Protein AF-A0A354HGD3-F1 (afdb_monomer_lite)

Structure (mmCIF, N/CA/C/O backbone):
data_AF-A0A354HGD3-F1
#
_entry.id   AF-A0A354HGD3-F1
#
loop_
_atom_site.group_PDB
_atom_site.id
_atom_site.type_symbol
_atom_site.label_atom_id
_atom_site.label_alt_id
_atom_site.label_comp_id
_atom_site.label_asym_id
_atom_site.label_entity_id
_atom_site.label_seq_id
_atom_site.pdbx_PDB_ins_code
_atom_site.Cartn_x
_atom_site.Cartn_y
_atom_site.Cartn_z
_atom_site.occupancy
_atom_site.B_iso_or_equiv
_atom_site.auth_seq_id
_atom_site.auth_comp_id
_atom_site.auth_asym_id
_atom_site.auth_atom_id
_atom_site.pdbx_PDB_model_num
ATOM 1 N N . MET A 1 1 ? 3.607 -21.512 17.133 1.00 23.73 1 MET A N 1
ATOM 2 C CA . MET A 1 1 ? 2.375 -21.348 17.934 1.00 23.73 1 MET A CA 1
ATOM 3 C C . MET A 1 1 ? 2.563 -20.101 18.782 1.00 23.73 1 MET A C 1
ATOM 5 O O . MET A 1 1 ? 3.246 -20.171 19.792 1.00 23.73 1 MET A O 1
ATOM 9 N N . ILE A 1 2 ? 2.084 -18.944 18.325 1.00 20.34 2 ILE A N 1
ATOM 10 C CA . ILE A 1 2 ? 2.066 -17.739 19.162 1.00 20.34 2 ILE A CA 1
ATOM 11 C C . ILE A 1 2 ? 0.677 -17.703 19.788 1.00 20.34 2 ILE A C 1
ATOM 13 O O . ILE A 1 2 ? -0.316 -17.485 19.099 1.00 20.34 2 ILE A O 1
ATOM 17 N N . ASN A 1 3 ? 0.616 -18.034 21.075 1.00 19.41 3 ASN A N 1
ATOM 18 C CA . ASN A 1 3 ? -0.597 -17.953 21.875 1.00 19.41 3 ASN A CA 1
ATOM 19 C C . ASN A 1 3 ? -0.843 -16.478 22.193 1.00 19.41 3 ASN A C 1
ATOM 21 O O . ASN A 1 3 ? -0.174 -15.912 23.054 1.00 19.41 3 ASN A O 1
ATOM 25 N N . ILE A 1 4 ? -1.780 -15.850 21.487 1.00 27.59 4 ILE A N 1
ATOM 26 C CA . ILE A 1 4 ? -2.274 -14.527 21.865 1.00 27.59 4 ILE A CA 1
ATOM 27 C C . ILE A 1 4 ? -3.377 -14.764 22.898 1.00 27.59 4 ILE A C 1
ATOM 29 O O . ILE A 1 4 ? -4.501 -15.140 22.565 1.00 27.59 4 ILE A O 1
ATOM 33 N N . THR A 1 5 ? -3.024 -14.635 24.176 1.00 25.67 5 THR A N 1
ATOM 34 C CA . THR A 1 5 ? -3.974 -14.686 25.290 1.00 25.67 5 THR A CA 1
ATOM 35 C C . THR A 1 5 ? -4.990 -13.550 25.171 1.00 25.67 5 THR A C 1
ATOM 37 O O . THR A 1 5 ? -4.645 -12.442 24.762 1.00 25.67 5 THR A O 1
ATOM 40 N N . LYS A 1 6 ? -6.254 -13.836 25.525 1.00 27.72 6 LYS A N 1
ATOM 41 C CA . LYS A 1 6 ? -7.375 -12.878 25.508 1.00 27.72 6 LYS A CA 1
ATOM 42 C C . LYS A 1 6 ? -6.968 -11.533 26.134 1.00 27.72 6 LYS A C 1
ATOM 44 O O . LYS A 1 6 ? -6.395 -11.553 27.225 1.00 27.72 6 LYS A O 1
ATOM 49 N N . PRO A 1 7 ? -7.311 -10.385 25.521 1.00 29.61 7 PRO A N 1
ATOM 50 C CA . PRO A 1 7 ? -7.116 -9.102 26.177 1.00 29.61 7 PRO A CA 1
ATOM 51 C C . PRO A 1 7 ? -8.026 -9.006 27.416 1.00 29.61 7 PRO A C 1
ATOM 53 O O . PRO A 1 7 ? -9.155 -9.516 27.392 1.00 29.61 7 PRO A O 1
ATOM 56 N N . PRO A 1 8 ? -7.559 -8.383 28.513 1.00 27.44 8 PRO A N 1
ATOM 57 C CA . PRO A 1 8 ? -8.399 -8.122 29.671 1.00 27.44 8 PRO A CA 1
ATOM 58 C C . PRO A 1 8 ? -9.497 -7.119 29.296 1.00 27.44 8 PRO A C 1
ATOM 60 O O . PRO A 1 8 ? -9.273 -6.200 28.510 1.00 27.44 8 PRO A O 1
ATOM 63 N N . LYS A 1 9 ? -10.693 -7.289 29.873 1.00 37.81 9 LYS A N 1
ATOM 64 C CA . LYS A 1 9 ? -11.757 -6.279 29.796 1.00 37.81 9 LYS A CA 1
ATOM 65 C C . LYS A 1 9 ? -11.240 -4.989 30.442 1.00 37.81 9 LYS A C 1
ATOM 67 O O . LYS A 1 9 ? -10.814 -5.041 31.594 1.00 37.81 9 LYS A O 1
ATOM 72 N N . ARG A 1 10 ? -11.288 -3.858 29.732 1.00 35.50 10 ARG A N 1
ATOM 73 C CA . ARG A 1 10 ? -11.030 -2.538 30.319 1.00 35.50 10 ARG A CA 1
ATOM 74 C C . ARG A 1 10 ? -12.030 -1.488 29.859 1.00 35.50 10 ARG A C 1
ATOM 76 O O . ARG A 1 10 ? -12.549 -1.551 28.749 1.00 35.50 10 ARG A O 1
ATOM 83 N N . GLU A 1 11 ? -12.283 -0.616 30.823 1.00 32.88 11 GLU A N 1
ATOM 84 C CA . GLU A 1 11 ? -13.272 0.448 30.930 1.00 32.88 11 GLU A CA 1
ATOM 85 C C . GLU A 1 11 ? -13.231 1.456 29.778 1.00 32.88 11 GLU A C 1
ATOM 87 O O . GLU A 1 11 ? -12.209 1.659 29.124 1.00 32.88 11 GLU A O 1
ATOM 92 N N . GLU A 1 12 ? -14.387 2.078 29.556 1.00 33.81 12 GLU A N 1
ATOM 93 C CA . GLU A 1 12 ? -14.641 3.103 28.550 1.00 33.81 12 GLU A CA 1
ATOM 94 C C . GLU A 1 12 ? -13.714 4.314 28.754 1.00 33.81 12 GLU A C 1
ATOM 96 O O . GLU A 1 12 ? -13.871 5.081 29.702 1.00 33.81 12 GLU A O 1
ATOM 101 N N . ASN A 1 13 ? -12.751 4.500 27.847 1.00 31.86 13 ASN A N 1
ATOM 102 C CA . ASN A 1 13 ? -11.974 5.732 27.726 1.00 31.86 13 ASN A CA 1
ATOM 103 C C . ASN A 1 13 ? -12.368 6.432 26.408 1.00 31.86 13 ASN A C 1
ATOM 105 O O . ASN A 1 13 ? -12.054 5.911 25.334 1.00 31.86 13 ASN A O 1
ATOM 109 N N . PRO A 1 14 ? -13.061 7.586 26.446 1.00 28.14 14 PRO A N 1
ATOM 110 C CA . PRO A 1 14 ? -13.624 8.218 25.253 1.00 28.14 14 PRO A CA 1
ATOM 111 C C . PRO A 1 14 ? -12.605 8.957 24.361 1.00 28.14 14 PRO A C 1
ATOM 113 O O . PRO A 1 14 ? -13.017 9.561 23.375 1.00 28.14 14 PRO A O 1
ATOM 116 N N . PHE A 1 15 ? -11.294 8.906 24.649 1.00 30.75 15 PHE A N 1
ATOM 117 C CA . PHE A 1 15 ? -10.279 9.663 23.888 1.00 30.75 15 PHE A CA 1
ATOM 118 C C . PHE A 1 15 ? -8.994 8.894 23.506 1.00 30.75 15 PHE A C 1
ATOM 120 O O . PHE A 1 15 ? -7.989 9.513 23.166 1.00 30.75 15 PHE A O 1
ATOM 127 N N . GLY A 1 16 ? -9.001 7.557 23.500 1.00 26.25 16 GLY A N 1
ATOM 128 C CA . GLY A 1 16 ? -7.837 6.745 23.103 1.00 26.25 16 GLY A CA 1
ATOM 129 C C . GLY A 1 16 ? -7.945 6.173 21.686 1.00 26.25 16 GLY A C 1
ATOM 130 O O . GLY A 1 16 ? -8.477 5.080 21.507 1.00 26.25 16 GLY A O 1
ATOM 131 N N . GLY A 1 17 ? -7.436 6.874 20.669 1.00 28.23 17 GLY A N 1
ATOM 132 C CA . GLY A 1 17 ? -7.307 6.312 19.318 1.00 28.23 17 GLY A CA 1
ATOM 133 C C . GLY A 1 17 ? -6.223 5.227 19.268 1.00 28.23 17 GLY A C 1
ATOM 134 O O . GLY A 1 17 ? -5.061 5.498 19.565 1.00 28.23 17 GLY A O 1
ATOM 135 N N . CYS A 1 18 ? -6.574 3.990 18.898 1.00 28.44 18 CYS A N 1
ATOM 136 C CA . CYS A 1 18 ? -5.582 3.009 18.429 1.00 28.44 18 CYS A CA 1
ATOM 137 C C . CYS A 1 18 ? -5.037 3.461 17.069 1.00 28.44 18 CYS A C 1
ATOM 139 O O . CYS A 1 18 ? -5.785 4.069 16.327 1.00 28.44 18 CYS A O 1
ATOM 141 N N . TYR A 1 19 ? -3.793 3.154 16.701 1.00 28.16 19 TYR A N 1
ATOM 142 C CA . TYR A 1 19 ? -3.306 3.345 15.328 1.00 28.16 19 TYR A CA 1
ATOM 143 C C . TYR A 1 19 ? -2.924 1.983 14.733 1.00 28.16 19 TYR A C 1
ATOM 145 O O . TYR A 1 19 ? -2.268 1.184 15.397 1.00 28.16 19 TYR A O 1
ATOM 153 N N . TYR A 1 20 ? -3.318 1.694 13.492 1.00 34.94 20 TYR A N 1
ATOM 154 C CA . TYR A 1 20 ? -2.920 0.478 12.774 1.00 34.94 20 TYR A CA 1
ATOM 155 C C . TYR A 1 20 ? -1.949 0.832 11.647 1.00 34.94 20 TYR A C 1
ATOM 157 O O . TYR A 1 20 ? -2.306 1.524 10.692 1.00 34.94 20 TYR A O 1
ATOM 165 N N . LEU A 1 21 ? -0.715 0.323 11.745 1.00 32.50 21 LEU A N 1
ATOM 166 C CA . LEU A 1 21 ? 0.242 0.351 10.642 1.00 32.50 21 LEU A CA 1
ATOM 167 C C . LEU A 1 21 ? -0.063 -0.829 9.714 1.00 32.50 21 LEU A C 1
ATOM 169 O O . LEU A 1 21 ? 0.396 -1.952 9.936 1.00 32.50 21 LEU A O 1
ATOM 173 N N . ILE A 1 22 ? -0.878 -0.595 8.689 1.00 45.78 22 ILE A N 1
ATOM 174 C CA . ILE A 1 22 ? -1.176 -1.627 7.698 1.00 45.78 22 ILE A CA 1
ATOM 175 C C . ILE A 1 22 ? -0.070 -1.587 6.650 1.00 45.78 22 ILE A C 1
ATOM 177 O O . ILE A 1 22 ? -0.112 -0.812 5.694 1.00 45.78 22 ILE A O 1
ATOM 181 N N . GLY A 1 23 ? 0.930 -2.453 6.822 1.00 38.84 23 GLY A N 1
ATOM 182 C CA . GLY A 1 23 ? 1.783 -2.827 5.703 1.00 38.84 23 GLY A CA 1
ATOM 183 C C . GLY A 1 23 ? 0.892 -3.407 4.604 1.00 38.84 23 GLY A C 1
ATOM 184 O O . GLY A 1 23 ? 0.206 -4.404 4.830 1.00 38.84 23 GLY A O 1
ATOM 185 N N 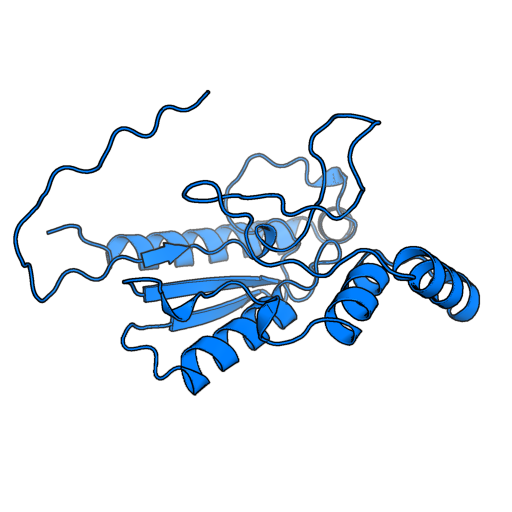. CYS A 1 24 ? 0.897 -2.803 3.413 1.00 39.72 24 CYS A N 1
ATOM 186 C CA . CYS A 1 24 ? 0.109 -3.285 2.268 1.00 39.72 24 CYS A CA 1
ATOM 187 C C . CYS A 1 24 ? 0.486 -4.722 1.840 1.00 39.72 24 CYS A C 1
ATOM 189 O O . CYS A 1 24 ? -0.223 -5.330 1.044 1.00 39.72 24 CYS A O 1
ATOM 191 N N . ASN A 1 25 ? 1.539 -5.291 2.437 1.00 36.31 25 ASN A N 1
ATOM 192 C CA . ASN A 1 25 ? 1.966 -6.686 2.324 1.00 36.31 25 ASN A CA 1
ATOM 193 C C . ASN A 1 25 ? 0.976 -7.701 2.923 1.00 36.31 25 ASN A C 1
ATOM 195 O O . ASN A 1 25 ? 1.095 -8.890 2.641 1.00 36.31 25 ASN A O 1
ATOM 199 N N . PHE A 1 26 ? -0.003 -7.276 3.734 1.00 31.28 26 PHE A N 1
ATOM 200 C CA . PHE A 1 26 ? -1.059 -8.177 4.227 1.00 31.28 26 PHE A CA 1
ATOM 201 C C . PHE A 1 26 ? -2.062 -8.588 3.146 1.00 31.28 26 PHE A C 1
ATOM 203 O O . PHE A 1 26 ? -2.811 -9.550 3.327 1.00 31.28 26 PHE A O 1
ATOM 210 N N . PHE A 1 27 ? -2.053 -7.898 2.008 1.00 39.50 27 PHE A N 1
ATOM 211 C CA . PHE A 1 27 ? -2.851 -8.270 0.860 1.00 39.50 27 PHE A CA 1
ATOM 212 C C . PHE A 1 27 ? -2.017 -9.155 -0.061 1.00 39.50 27 PHE A C 1
ATOM 214 O O . PHE A 1 27 ? -1.253 -8.666 -0.886 1.00 39.50 27 PHE A O 1
ATOM 221 N N . ILE A 1 28 ? -2.287 -10.461 0.031 1.00 41.56 28 ILE A N 1
ATOM 222 C CA . ILE A 1 28 ? -2.150 -11.410 -1.083 1.00 41.56 28 ILE A CA 1
ATOM 223 C C . ILE A 1 28 ? -0.739 -12.021 -1.229 1.00 41.56 28 ILE A C 1
ATOM 225 O O . ILE A 1 28 ? 0.044 -11.646 -2.098 1.00 41.56 28 ILE A O 1
ATOM 229 N N . GLN A 1 29 ? -0.439 -13.064 -0.445 1.00 33.94 29 GLN A N 1
ATOM 230 C CA . GLN A 1 29 ? 0.542 -14.086 -0.843 1.00 33.94 29 GLN A CA 1
ATOM 231 C C . GLN A 1 29 ? 0.243 -15.476 -0.251 1.00 33.94 29 GLN A C 1
ATOM 233 O O . GLN A 1 29 ? 0.661 -15.839 0.841 1.00 33.94 29 GLN A O 1
ATOM 238 N N . ALA A 1 30 ? -0.460 -16.316 -1.008 1.00 36.44 30 ALA A N 1
ATOM 239 C CA . ALA A 1 30 ? -0.655 -17.713 -0.637 1.00 36.44 30 ALA A CA 1
ATOM 240 C C . ALA A 1 30 ? 0.693 -18.445 -0.494 1.00 36.44 30 ALA A C 1
ATOM 242 O O . ALA A 1 30 ? 1.368 -18.696 -1.490 1.00 36.44 30 ALA A O 1
ATOM 243 N N . ASN A 1 31 ? 1.054 -18.844 0.728 1.00 34.12 31 ASN A N 1
ATOM 244 C CA . ASN A 1 31 ? 1.885 -20.025 0.931 1.00 34.12 31 ASN A CA 1
ATOM 245 C C . ASN A 1 31 ? 1.639 -20.629 2.323 1.00 34.12 31 ASN A C 1
ATOM 247 O O . ASN A 1 31 ? 2.172 -20.153 3.321 1.00 34.12 31 ASN A O 1
ATOM 251 N N . THR A 1 32 ? 0.848 -21.703 2.404 1.00 34.94 32 THR A N 1
ATOM 252 C CA . THR A 1 32 ? 0.747 -22.523 3.628 1.00 34.94 32 THR A CA 1
ATOM 253 C C . THR A 1 32 ? 1.946 -23.466 3.790 1.00 34.94 32 THR A C 1
ATOM 255 O O . THR A 1 32 ? 2.029 -24.197 4.777 1.00 34.94 32 THR A O 1
ATOM 258 N N . GLY A 1 33 ? 2.896 -23.469 2.843 1.00 35.41 33 GLY A N 1
ATOM 259 C CA . GLY A 1 33 ? 4.099 -24.298 2.901 1.00 35.41 33 GLY A CA 1
ATOM 260 C C . GLY A 1 33 ? 3.844 -25.795 2.692 1.00 35.41 33 GLY A C 1
ATOM 261 O O . GLY A 1 33 ? 4.756 -26.593 2.902 1.00 35.41 33 GLY A O 1
ATOM 262 N N . LYS A 1 34 ? 2.634 -26.197 2.273 1.00 34.16 34 LYS A N 1
ATOM 263 C CA . LYS A 1 34 ? 2.300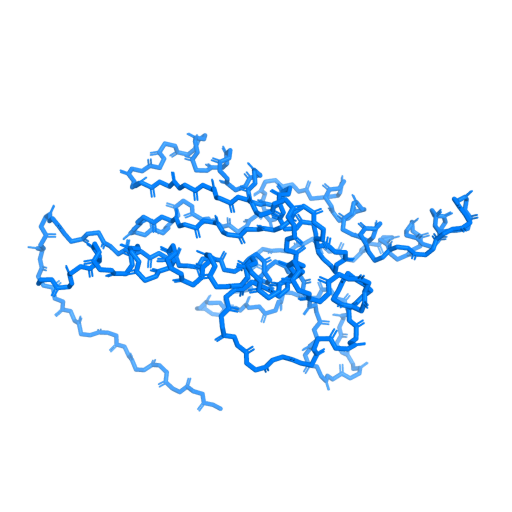 -27.586 1.936 1.00 34.16 34 LYS A CA 1
ATOM 264 C C . LYS A 1 34 ? 1.979 -27.714 0.442 1.00 34.16 34 LYS A C 1
ATOM 266 O O . LYS A 1 34 ? 1.117 -26.993 -0.048 1.00 34.16 34 LYS A O 1
ATOM 271 N N . PRO A 1 35 ? 2.612 -28.653 -0.283 1.00 41.50 35 PRO A N 1
ATOM 272 C CA . PRO A 1 35 ? 2.413 -28.831 -1.726 1.00 41.50 35 PRO A CA 1
ATOM 273 C C . PRO A 1 35 ? 1.005 -29.318 -2.120 1.00 41.50 35 PRO A C 1
ATOM 275 O O . PRO A 1 35 ? 0.695 -29.360 -3.306 1.00 41.50 35 PRO A O 1
ATOM 278 N N . SER A 1 36 ? 0.163 -29.696 -1.150 1.00 45.59 36 SER A N 1
ATOM 279 C CA . SER A 1 36 ? -1.205 -30.189 -1.354 1.00 45.59 36 SER A CA 1
ATOM 280 C C . SER A 1 36 ? -2.293 -29.117 -1.272 1.00 45.59 36 SER A C 1
ATOM 282 O O . SER A 1 36 ? -3.441 -29.422 -1.584 1.00 45.59 36 SER A O 1
ATOM 284 N N . ASP A 1 37 ? -1.974 -27.906 -0.814 1.00 47.84 37 ASP A N 1
ATOM 285 C CA . ASP A 1 37 ? -2.988 -26.879 -0.575 1.00 47.84 37 ASP A CA 1
ATOM 286 C C . ASP A 1 37 ? -3.195 -26.016 -1.822 1.00 47.84 37 ASP A C 1
ATOM 288 O O . ASP A 1 37 ? -2.254 -25.698 -2.554 1.00 47.84 37 ASP A O 1
ATOM 292 N N . GLU A 1 38 ? -4.451 -25.642 -2.068 1.00 48.81 38 GLU A N 1
ATOM 293 C CA . GLU A 1 38 ? -4.835 -24.826 -3.213 1.00 48.81 38 GLU A CA 1
ATOM 294 C C . GLU A 1 38 ? -4.046 -23.506 -3.225 1.00 48.81 38 GLU A C 1
ATOM 296 O O . GLU A 1 38 ? -4.160 -22.698 -2.294 1.00 48.81 38 GLU A O 1
ATOM 301 N N . PRO A 1 39 ? -3.242 -23.241 -4.273 1.00 47.84 39 PRO A N 1
ATOM 302 C CA . PRO A 1 39 ? -2.622 -21.938 -4.419 1.00 47.84 39 PRO A CA 1
ATOM 303 C C . PRO A 1 39 ? -3.764 -20.934 -4.592 1.00 47.84 39 PRO A C 1
ATOM 305 O O . PRO A 1 39 ? -4.586 -21.118 -5.489 1.00 47.84 39 PRO A O 1
ATOM 308 N N . CYS A 1 40 ? -3.796 -19.911 -3.730 1.00 53.81 40 CYS A N 1
ATOM 309 C CA . CYS A 1 40 ? -4.851 -18.891 -3.591 1.00 53.81 40 CYS A CA 1
ATOM 310 C C . CYS A 1 40 ? -5.933 -19.134 -2.515 1.00 53.81 40 CYS A C 1
ATOM 312 O O . CYS A 1 40 ? -7.004 -18.552 -2.629 1.00 53.81 40 CYS A O 1
ATOM 314 N N . LYS A 1 41 ? -5.668 -19.894 -1.440 1.00 63.06 41 LYS A N 1
ATOM 315 C CA . LYS A 1 41 ? -6.463 -19.797 -0.194 1.00 63.06 41 LYS A CA 1
ATOM 316 C C . LYS A 1 41 ? -6.114 -18.526 0.605 1.00 63.06 41 LYS A C 1
ATOM 318 O O . LYS A 1 41 ? -5.002 -18.005 0.486 1.00 63.06 41 LYS A O 1
ATOM 323 N N . ALA A 1 42 ? -7.035 -18.049 1.448 1.00 62.53 42 ALA A N 1
ATOM 324 C CA . ALA A 1 42 ? -6.762 -17.006 2.438 1.00 62.53 42 ALA A CA 1
ATOM 325 C C . ALA A 1 42 ? -5.519 -17.323 3.293 1.00 62.53 42 ALA A C 1
ATOM 327 O O . ALA A 1 42 ? -5.366 -18.429 3.811 1.00 62.53 42 ALA A O 1
ATOM 328 N N . MET A 1 43 ? -4.646 -16.327 3.474 1.00 62.09 43 MET A N 1
ATOM 329 C CA . MET A 1 43 ? -3.455 -16.445 4.331 1.00 62.09 43 MET A CA 1
ATOM 330 C C . MET A 1 43 ? -3.774 -16.350 5.823 1.00 62.09 43 MET A C 1
ATOM 332 O O . MET A 1 43 ? -3.009 -16.821 6.662 1.00 62.09 43 MET A O 1
ATOM 336 N N . VAL A 1 44 ? -4.857 -15.646 6.149 1.00 64.62 44 VAL A N 1
ATOM 337 C CA . VAL A 1 44 ? -5.219 -15.270 7.512 1.00 64.62 44 VAL A CA 1
ATOM 338 C C . VAL A 1 44 ? -6.638 -15.741 7.766 1.00 64.62 44 VAL A C 1
ATOM 340 O O . VAL A 1 44 ? -7.527 -15.512 6.949 1.00 64.62 44 VAL A O 1
ATOM 343 N N . SER A 1 45 ? -6.848 -16.354 8.924 1.00 73.69 45 SER A N 1
ATOM 344 C CA . SER A 1 45 ? -8.170 -16.696 9.439 1.00 73.69 45 SER A CA 1
ATOM 345 C C . SER A 1 45 ? -8.323 -16.080 10.827 1.00 73.69 45 SER A C 1
ATOM 347 O O . SER A 1 45 ? -7.382 -16.076 11.622 1.00 73.69 45 SER A O 1
ATOM 349 N N . PHE A 1 46 ? -9.511 -15.582 11.147 1.00 72.50 46 PHE A N 1
ATOM 350 C CA . PHE A 1 46 ? -9.847 -15.041 12.459 1.00 72.50 46 PHE A CA 1
ATOM 351 C C . PHE A 1 46 ? -11.158 -15.647 12.951 1.00 72.50 46 PHE A C 1
ATOM 353 O O . PHE A 1 46 ? -12.137 -15.731 12.213 1.00 72.50 46 PHE A O 1
ATOM 360 N N . ASN A 1 47 ? -11.168 -16.123 14.200 1.00 79.00 47 ASN A N 1
ATOM 361 C CA . ASN A 1 47 ? -12.299 -16.849 14.797 1.00 79.00 47 ASN A CA 1
ATOM 362 C C . ASN A 1 47 ? -12.819 -18.012 13.928 1.00 79.00 47 ASN A C 1
ATOM 364 O O . ASN A 1 47 ? -14.024 -18.224 13.806 1.00 79.00 47 ASN A O 1
ATOM 368 N N . GLY A 1 48 ? -11.900 -18.755 13.304 1.00 78.81 48 GLY A N 1
ATOM 369 C CA . GLY A 1 48 ? -12.233 -19.899 12.451 1.00 78.81 48 GLY A CA 1
ATOM 370 C C . GLY A 1 48 ? -12.825 -19.534 11.088 1.00 78.81 48 GLY A C 1
ATOM 371 O O . GLY A 1 48 ? -13.280 -20.428 10.382 1.00 78.81 48 GLY A O 1
ATOM 372 N N . ARG A 1 49 ? -12.823 -18.249 10.709 1.00 77.06 49 ARG A N 1
ATOM 373 C CA . ARG A 1 49 ? -13.240 -17.779 9.384 1.00 77.06 49 ARG A CA 1
ATOM 374 C C . ARG A 1 49 ? -12.046 -17.225 8.633 1.00 77.06 49 ARG A C 1
ATOM 376 O O . ARG A 1 49 ? -11.308 -16.401 9.169 1.00 77.06 49 ARG A O 1
ATOM 383 N N . ASP A 1 50 ? -11.870 -17.686 7.408 1.00 80.88 50 ASP A N 1
ATOM 384 C CA . ASP A 1 50 ? -10.869 -17.153 6.494 1.00 80.88 50 ASP A CA 1
ATOM 385 C C . ASP A 1 50 ? -11.179 -15.686 6.181 1.00 80.88 50 ASP A C 1
ATOM 387 O O . ASP A 1 50 ? -12.343 -15.287 6.081 1.00 80.88 50 ASP A O 1
ATOM 391 N N . PHE A 1 51 ? -10.135 -14.869 6.062 1.00 74.75 51 PHE A N 1
ATOM 392 C CA . PHE A 1 51 ? -10.285 -13.525 5.520 1.00 74.75 51 PHE A CA 1
ATOM 393 C C . PHE A 1 51 ? -10.800 -13.614 4.084 1.00 74.75 51 PHE A C 1
ATOM 395 O O . PHE A 1 51 ? -10.455 -14.571 3.386 1.00 74.75 51 PHE A O 1
ATOM 402 N N . PRO A 1 52 ? -11.576 -12.623 3.620 1.00 73.44 52 PRO A N 1
ATOM 403 C CA . PRO A 1 52 ? -12.014 -12.597 2.237 1.00 73.44 52 PRO A CA 1
ATOM 404 C C . PRO A 1 52 ? -10.837 -12.651 1.256 1.00 73.44 52 PRO A C 1
ATOM 406 O O . PRO A 1 52 ? -9.786 -12.049 1.482 1.00 73.44 52 PRO A O 1
ATOM 409 N N . TYR A 1 53 ? -11.008 -13.406 0.173 1.00 73.69 53 TYR A N 1
ATOM 410 C CA . TYR A 1 53 ? -10.015 -13.578 -0.885 1.00 73.69 53 TYR A CA 1
ATOM 411 C C . TYR A 1 53 ? -10.718 -13.836 -2.218 1.00 73.69 53 TYR A C 1
ATOM 413 O O . TYR A 1 53 ? -11.884 -14.228 -2.231 1.00 73.69 53 TYR A O 1
ATOM 421 N N . VAL A 1 54 ? -10.030 -13.603 -3.337 1.00 74.44 54 VAL A N 1
ATOM 422 C CA . VAL A 1 54 ? -10.546 -13.954 -4.668 1.00 74.44 54 VAL A CA 1
ATOM 423 C C . VAL A 1 54 ? -10.104 -15.370 -5.002 1.00 74.44 54 VAL A C 1
ATOM 425 O O . VAL A 1 54 ? -8.923 -15.708 -4.900 1.00 74.44 54 VAL A O 1
ATOM 428 N N . GLU A 1 55 ? -11.056 -16.200 -5.409 1.00 69.62 55 GLU A N 1
ATOM 429 C CA . GLU A 1 55 ? -10.779 -17.576 -5.797 1.00 69.62 55 GLU A CA 1
ATOM 430 C C . GLU A 1 55 ? -9.980 -17.660 -7.107 1.00 69.62 55 GLU A C 1
ATOM 432 O O . GLU A 1 55 ? -10.101 -16.842 -8.024 1.00 69.62 55 GLU A O 1
ATOM 437 N N . LYS A 1 56 ? -9.167 -18.716 -7.210 1.00 63.81 56 LYS A N 1
ATOM 438 C CA . LYS A 1 56 ? -8.150 -18.917 -8.251 1.00 63.81 56 LYS A CA 1
ATOM 439 C C . LYS A 1 56 ? -8.677 -18.792 -9.687 1.00 63.81 56 LYS A C 1
ATOM 441 O O . LYS A 1 56 ? -7.983 -18.238 -10.543 1.00 63.81 56 LYS A O 1
ATOM 446 N N . GLY A 1 57 ? -9.865 -19.335 -9.975 1.00 66.81 57 GLY A N 1
ATOM 447 C CA . GLY A 1 57 ? -10.452 -19.410 -11.321 1.00 66.81 57 GLY A CA 1
ATOM 448 C C . GLY A 1 57 ? -9.411 -19.620 -12.441 1.00 66.81 57 GLY A C 1
ATOM 449 O O . GLY A 1 57 ? -8.499 -20.438 -12.331 1.00 66.81 57 GLY A O 1
ATOM 450 N N . SER A 1 58 ? -9.500 -18.825 -13.512 1.00 68.00 58 SER A N 1
ATOM 451 C CA . SER A 1 58 ? -8.515 -18.782 -14.610 1.00 68.00 58 SER A CA 1
ATOM 452 C C . SER A 1 58 ? -7.328 -17.814 -14.407 1.00 68.00 58 SER A C 1
ATOM 454 O O . SER A 1 58 ? -6.613 -17.557 -15.378 1.00 68.00 58 SER A O 1
ATOM 456 N N . LEU A 1 59 ? -7.095 -17.269 -13.197 1.00 72.44 59 LEU A N 1
ATOM 457 C CA . LEU A 1 59 ? -6.149 -16.155 -12.943 1.00 72.44 59 LEU A CA 1
ATOM 458 C C . LEU A 1 59 ? -4.750 -16.400 -13.522 1.00 72.44 59 LEU A C 1
ATOM 460 O O . LEU A 1 59 ? -4.198 -15.555 -14.221 1.00 72.44 59 LEU A O 1
ATOM 464 N N . PHE A 1 60 ? -4.199 -17.591 -13.292 1.00 75.31 60 PHE A N 1
ATOM 465 C CA . PHE A 1 60 ? -2.861 -17.933 -13.772 1.00 75.31 60 PHE A CA 1
ATOM 466 C C . PHE A 1 60 ? -2.780 -18.002 -15.305 1.00 75.31 60 PHE A C 1
ATOM 468 O O . PHE A 1 60 ? -1.794 -17.576 -15.901 1.00 75.31 60 PHE A O 1
ATOM 475 N N . SER A 1 61 ? -3.830 -18.504 -15.962 1.00 80.94 61 SER A N 1
ATOM 476 C CA . SER A 1 61 ? -3.866 -18.580 -17.426 1.00 80.94 61 SER A CA 1
ATOM 477 C C . SER A 1 61 ? -3.990 -17.198 -18.073 1.00 80.94 61 SER A C 1
ATOM 479 O O . SER A 1 61 ? -3.380 -16.957 -19.113 1.00 80.94 61 SER A O 1
ATOM 481 N N . ASP A 1 62 ? -4.727 -16.280 -17.442 1.00 82.31 62 ASP A N 1
ATOM 482 C CA . 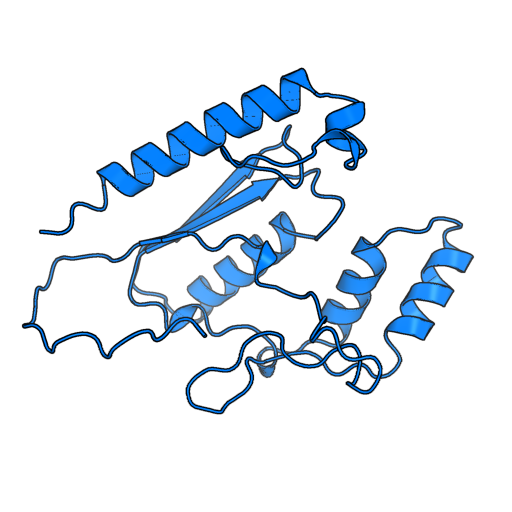ASP A 1 62 ? -4.904 -14.907 -17.921 1.00 82.31 62 ASP A CA 1
ATOM 483 C C . ASP A 1 62 ? -3.610 -14.096 -17.730 1.00 82.31 62 ASP A C 1
ATOM 485 O O . ASP A 1 62 ? -3.140 -13.449 -18.670 1.00 82.31 62 ASP A O 1
ATOM 489 N N . PHE A 1 63 ? -2.945 -14.266 -16.581 1.00 82.69 63 PHE A N 1
ATOM 490 C CA . PHE A 1 63 ? -1.592 -13.764 -16.328 1.00 82.69 63 PHE A CA 1
ATOM 491 C C . PHE A 1 63 ? -0.590 -14.219 -17.404 1.00 82.69 63 PHE A C 1
ATOM 493 O O . PHE A 1 63 ? 0.095 -13.390 -18.006 1.00 82.69 63 PHE A O 1
ATOM 500 N N . LEU A 1 64 ? -0.520 -15.525 -17.694 1.00 84.50 64 LEU A N 1
ATOM 501 C CA . LEU A 1 64 ? 0.413 -16.058 -18.693 1.00 84.50 64 LEU A CA 1
ATOM 502 C C . LEU A 1 64 ? 0.131 -15.514 -20.098 1.00 84.50 64 LEU A C 1
ATOM 504 O O . LEU A 1 64 ? 1.065 -15.123 -20.802 1.00 84.50 64 LEU A O 1
ATOM 508 N N . LYS A 1 65 ? -1.144 -15.436 -20.503 1.00 87.75 65 LYS A N 1
ATOM 509 C CA . LYS A 1 65 ? -1.536 -14.841 -21.792 1.00 87.75 65 LYS A CA 1
ATOM 510 C C . LYS A 1 65 ? -1.060 -13.394 -21.902 1.00 87.75 65 LYS A C 1
ATOM 512 O O . LYS A 1 65 ? -0.554 -13.002 -22.954 1.00 87.75 65 LYS A O 1
ATOM 517 N N . ARG A 1 66 ? -1.183 -12.610 -20.826 1.00 85.12 66 ARG A N 1
ATOM 518 C CA . ARG A 1 66 ? -0.726 -11.217 -20.790 1.00 85.12 66 ARG A CA 1
ATOM 519 C C . ARG A 1 66 ? 0.794 -11.105 -20.877 1.00 85.12 66 ARG A C 1
ATOM 521 O O . ARG A 1 66 ? 1.283 -10.328 -21.693 1.00 85.12 66 ARG A O 1
ATOM 528 N N . CYS A 1 67 ? 1.533 -11.937 -20.141 1.00 87.88 67 CYS A N 1
ATOM 529 C CA . CYS A 1 67 ? 2.995 -11.989 -20.222 1.00 87.88 67 CYS A CA 1
ATOM 530 C C . CYS A 1 67 ? 3.496 -12.267 -21.649 1.00 87.88 67 CYS A C 1
ATOM 532 O O . CYS A 1 67 ? 4.412 -11.598 -22.128 1.00 87.88 67 CYS A O 1
ATOM 534 N N . VAL A 1 68 ? 2.868 -13.217 -22.355 1.00 89.56 68 VAL A N 1
ATOM 535 C CA . VAL A 1 68 ? 3.203 -13.541 -23.754 1.00 89.56 68 VAL A CA 1
ATOM 536 C C . VAL A 1 68 ? 2.853 -12.383 -24.690 1.00 89.56 68 VAL A C 1
ATOM 538 O O . VAL A 1 68 ? 3.679 -11.988 -25.514 1.00 89.56 68 VAL A O 1
ATOM 541 N N . LYS A 1 69 ? 1.650 -11.812 -24.550 1.00 91.12 69 LYS A N 1
ATOM 542 C CA . LYS A 1 69 ? 1.167 -10.701 -25.382 1.00 91.12 69 LYS A CA 1
ATOM 543 C C . LYS A 1 69 ? 2.057 -9.462 -25.262 1.00 91.12 69 LYS A C 1
ATOM 545 O O . LYS A 1 69 ? 2.365 -8.834 -26.270 1.00 91.12 69 LYS A O 1
ATOM 550 N N . GLU A 1 70 ? 2.468 -9.117 -24.046 1.00 89.94 70 GLU A N 1
ATOM 551 C CA . GLU A 1 70 ? 3.256 -7.912 -23.759 1.00 89.94 70 GLU A CA 1
ATOM 552 C C . GLU A 1 70 ? 4.773 -8.152 -23.815 1.00 89.94 70 GLU A C 1
ATOM 554 O O . GLU A 1 70 ? 5.549 -7.209 -23.664 1.00 89.94 70 GLU A O 1
ATOM 559 N N . ARG A 1 71 ? 5.208 -9.401 -24.052 1.00 85.81 71 ARG A N 1
ATOM 560 C CA . ARG A 1 71 ? 6.621 -9.825 -24.053 1.00 85.81 71 ARG A CA 1
ATOM 561 C C . ARG A 1 71 ? 7.376 -9.370 -22.797 1.00 85.81 71 ARG A C 1
ATOM 563 O O . ARG A 1 71 ? 8.549 -9.006 -22.858 1.00 85.81 71 ARG A O 1
ATOM 570 N N . ASN A 1 72 ? 6.690 -9.369 -21.658 1.00 84.56 72 ASN A N 1
ATOM 571 C CA . ASN A 1 72 ? 7.219 -8.902 -20.384 1.00 84.56 72 ASN A CA 1
ATOM 572 C C . ASN A 1 72 ? 6.599 -9.716 -19.247 1.00 84.56 72 ASN A C 1
ATOM 574 O O . ASN A 1 72 ? 5.386 -9.904 -19.218 1.00 84.56 72 ASN A O 1
ATOM 578 N N . VAL A 1 73 ? 7.419 -10.196 -18.313 1.00 80.56 73 VAL A N 1
ATOM 579 C CA . VAL A 1 73 ? 6.947 -10.917 -17.128 1.00 80.56 73 VAL A CA 1
ATOM 580 C C . VAL A 1 73 ? 6.963 -9.951 -15.954 1.00 80.56 73 VAL A C 1
ATOM 582 O O . VAL A 1 73 ? 8.029 -9.598 -15.454 1.00 80.56 73 VAL A O 1
ATOM 585 N N . ARG A 1 74 ? 5.777 -9.525 -15.511 1.00 82.88 74 ARG A N 1
ATOM 586 C CA . ARG A 1 74 ? 5.617 -8.636 -14.355 1.00 82.88 74 ARG A CA 1
ATOM 587 C C . ARG A 1 74 ? 4.699 -9.272 -13.334 1.00 82.88 74 ARG A C 1
ATOM 589 O O . ARG A 1 74 ? 3.549 -9.560 -13.649 1.00 82.88 74 ARG A O 1
ATOM 596 N N . LEU A 1 75 ? 5.183 -9.426 -12.104 1.00 77.81 75 LEU A N 1
ATOM 597 C CA . LEU A 1 75 ? 4.389 -9.982 -11.007 1.00 77.81 75 LEU A CA 1
ATOM 598 C C . LEU A 1 75 ? 3.082 -9.197 -10.795 1.00 77.81 75 LEU A C 1
ATOM 600 O O . LEU A 1 75 ? 2.033 -9.796 -10.579 1.00 77.81 75 LEU A O 1
ATOM 604 N N . LEU A 1 76 ? 3.119 -7.875 -10.984 1.00 82.00 76 LEU A N 1
ATOM 605 C CA . LEU A 1 76 ? 1.952 -6.992 -10.898 1.00 82.00 76 LEU A CA 1
ATOM 606 C C . LEU A 1 76 ? 0.793 -7.376 -11.838 1.00 82.00 76 LEU A C 1
ATOM 608 O O . LEU A 1 76 ? -0.359 -7.124 -11.499 1.00 82.00 76 LEU A O 1
ATOM 612 N N . TYR A 1 77 ? 1.047 -8.046 -12.971 1.00 83.81 77 TYR A N 1
ATOM 613 C CA . TYR A 1 77 ? -0.033 -8.524 -13.849 1.00 83.81 77 TYR A CA 1
ATOM 614 C C . TYR A 1 77 ? -0.927 -9.557 -13.169 1.00 83.81 77 TYR A C 1
ATOM 616 O O . TYR A 1 77 ? -2.105 -9.654 -13.499 1.00 83.81 77 TYR A O 1
ATOM 624 N N . PHE A 1 78 ? -0.384 -10.319 -12.220 1.00 79.88 78 PHE A N 1
ATOM 625 C CA . PHE A 1 78 ? -1.169 -11.271 -11.446 1.00 79.88 78 PHE A CA 1
ATOM 626 C C . PHE A 1 78 ? -2.188 -10.553 -10.551 1.00 79.88 78 PHE A C 1
ATOM 628 O O . PHE A 1 78 ? -3.340 -10.972 -10.469 1.00 79.88 78 PHE A O 1
ATOM 635 N N . PHE A 1 79 ? -1.785 -9.434 -9.944 1.00 78.44 79 PHE A N 1
ATOM 636 C CA . PHE A 1 79 ? -2.662 -8.602 -9.122 1.00 78.44 79 PHE A CA 1
ATOM 637 C C . PHE A 1 79 ? -3.718 -7.876 -9.955 1.00 78.44 79 PHE A C 1
ATOM 639 O O . PHE A 1 79 ? -4.859 -7.781 -9.530 1.00 78.44 79 PHE A O 1
ATOM 646 N N . ASP A 1 80 ? -3.380 -7.427 -11.166 1.00 82.06 80 ASP A N 1
ATOM 647 C CA . ASP A 1 80 ? -4.370 -6.825 -12.067 1.00 82.06 80 ASP A CA 1
ATOM 648 C C . ASP A 1 80 ? -5.504 -7.808 -12.422 1.00 82.06 80 ASP A C 1
ATOM 650 O O . ASP A 1 80 ? -6.673 -7.425 -12.457 1.00 82.06 80 ASP A O 1
ATOM 654 N N . GLU A 1 81 ? -5.182 -9.085 -12.666 1.00 77.56 81 GLU A N 1
ATOM 655 C CA . GLU A 1 81 ? -6.212 -10.104 -12.916 1.00 77.56 81 GLU A CA 1
ATOM 656 C C . GLU A 1 81 ? -7.038 -10.418 -11.664 1.00 77.56 81 GLU A C 1
ATOM 658 O O . GLU A 1 81 ? -8.234 -10.701 -11.776 1.00 77.56 81 GLU A O 1
ATOM 663 N N . TRP A 1 82 ? -6.415 -10.357 -10.485 1.00 75.88 82 TRP A N 1
ATOM 664 C CA . TRP A 1 82 ? -7.088 -10.525 -9.199 1.00 75.88 82 TRP A CA 1
ATOM 665 C C . TRP A 1 82 ? -8.098 -9.400 -8.964 1.00 75.88 82 TRP A C 1
ATOM 667 O O . TRP A 1 82 ? -9.265 -9.674 -8.693 1.00 75.88 82 TRP A O 1
ATOM 677 N N . ASP A 1 83 ? -7.681 -8.150 -9.164 1.00 77.25 83 ASP A N 1
ATOM 678 C CA . ASP A 1 83 ? -8.529 -6.966 -9.012 1.00 77.25 83 ASP A CA 1
ATOM 679 C C . ASP A 1 83 ? -9.706 -6.993 -9.992 1.00 77.25 83 ASP A C 1
ATOM 681 O O . ASP A 1 83 ? -10.832 -6.674 -9.624 1.00 77.25 83 ASP A O 1
ATOM 685 N N . ARG A 1 84 ? -9.484 -7.449 -11.233 1.00 79.69 84 ARG A N 1
ATOM 686 C CA . ARG A 1 84 ? -10.544 -7.566 -12.248 1.00 79.69 84 ARG A CA 1
ATOM 687 C C . ARG A 1 84 ? -11.652 -8.547 -11.852 1.00 79.69 84 ARG A C 1
ATOM 689 O O . ARG A 1 84 ? -12.778 -8.413 -12.327 1.00 79.69 84 ARG A O 1
ATOM 696 N N . LYS A 1 85 ? -11.322 -9.568 -11.061 1.00 76.31 85 LYS A N 1
ATOM 697 C CA . LYS A 1 85 ? -12.273 -10.591 -10.598 1.00 76.31 85 LYS A CA 1
ATOM 698 C C . LYS A 1 85 ? -12.790 -10.336 -9.188 1.00 76.31 85 LYS A C 1
ATOM 700 O O . LYS A 1 85 ? -13.757 -10.977 -8.791 1.00 76.31 85 LYS A O 1
ATOM 705 N N . GLY A 1 86 ? -12.139 -9.448 -8.444 1.00 76.06 86 GLY A N 1
ATOM 706 C CA . GLY A 1 86 ? -12.541 -9.077 -7.102 1.00 76.06 86 GLY A CA 1
ATOM 707 C C . GLY A 1 86 ? -13.865 -8.327 -7.088 1.00 76.06 86 GLY A C 1
ATOM 708 O O . GLY A 1 86 ? -14.191 -7.556 -7.988 1.00 76.06 86 GLY A O 1
ATOM 709 N N . THR A 1 87 ? -14.620 -8.561 -6.026 1.00 79.56 87 THR A N 1
ATOM 710 C CA . THR A 1 87 ? -15.818 -7.811 -5.659 1.00 79.56 87 THR A CA 1
ATOM 711 C C . THR A 1 87 ? -15.607 -7.176 -4.285 1.00 79.56 87 THR A C 1
ATOM 713 O O . THR A 1 87 ? -14.645 -7.504 -3.585 1.00 79.56 87 THR A O 1
ATOM 716 N N . GLU A 1 88 ? -16.515 -6.294 -3.863 1.00 76.69 88 GLU A N 1
ATOM 717 C CA . GLU A 1 88 ? -16.467 -5.674 -2.528 1.00 76.69 88 GLU A CA 1
ATOM 718 C C . GLU A 1 88 ? -16.497 -6.705 -1.383 1.00 76.69 88 GLU A C 1
ATOM 720 O O . GLU A 1 88 ? -15.985 -6.442 -0.292 1.00 76.69 88 GLU A O 1
ATOM 725 N N . GLU A 1 89 ? -17.043 -7.902 -1.631 1.00 78.06 89 GLU A N 1
ATOM 726 C CA . GLU A 1 89 ? -17.060 -9.011 -0.672 1.00 78.06 89 GLU A CA 1
ATOM 727 C C . GLU A 1 89 ? -15.667 -9.599 -0.426 1.00 78.06 89 GLU A C 1
ATOM 729 O O . GLU A 1 89 ? -15.435 -10.172 0.634 1.00 78.06 89 GLU A O 1
ATOM 734 N N . ASN A 1 90 ? -14.736 -9.456 -1.379 1.00 81.19 90 ASN A N 1
ATOM 735 C CA . ASN A 1 90 ? -13.371 -9.984 -1.287 1.00 81.19 90 ASN A CA 1
ATOM 736 C C . ASN A 1 90 ? -12.392 -9.002 -0.626 1.00 81.19 90 ASN A C 1
ATOM 738 O O . ASN A 1 90 ? -11.230 -9.345 -0.402 1.00 81.19 90 ASN A O 1
ATOM 742 N N . GLU A 1 91 ? -12.823 -7.777 -0.342 1.00 79.19 91 GLU A N 1
ATOM 743 C CA . GLU A 1 91 ? -11.988 -6.768 0.294 1.00 79.19 91 GLU A CA 1
ATOM 744 C C . GLU A 1 91 ? -11.919 -6.993 1.814 1.00 79.19 91 GLU A C 1
ATOM 746 O O . GLU A 1 91 ? -12.900 -7.349 2.471 1.00 79.19 91 GLU A O 1
ATOM 751 N N . ILE A 1 92 ? -10.750 -6.737 2.407 1.00 80.50 92 ILE A N 1
ATOM 752 C CA . ILE A 1 92 ? -10.596 -6.797 3.864 1.00 80.50 92 ILE A CA 1
ATOM 753 C C . ILE A 1 92 ? -11.437 -5.675 4.495 1.00 80.50 92 ILE A C 1
ATOM 755 O O . ILE A 1 92 ? -11.312 -4.522 4.068 1.00 80.50 92 ILE A O 1
ATOM 759 N N . PRO A 1 93 ? -12.244 -5.971 5.533 1.00 85.88 93 PRO A N 1
ATOM 760 C CA . PRO A 1 93 ? -13.145 -4.998 6.139 1.00 85.88 93 PRO A CA 1
ATOM 761 C C . PRO A 1 93 ? -12.402 -4.036 7.078 1.00 85.88 93 PRO A C 1
ATOM 763 O O . PRO A 1 93 ? -12.524 -4.101 8.305 1.00 85.88 93 PRO A O 1
ATOM 766 N N . VAL A 1 94 ? -11.584 -3.159 6.495 1.00 87.50 94 VAL A N 1
ATOM 767 C CA . VAL A 1 94 ? -10.758 -2.166 7.202 1.00 87.50 94 VAL A CA 1
ATOM 768 C C . VAL A 1 94 ? -11.585 -1.159 8.003 1.00 87.50 94 VAL A C 1
ATOM 770 O O . VAL A 1 94 ? -11.104 -0.643 9.003 1.00 87.50 94 VAL A O 1
ATOM 773 N N . GLU A 1 95 ? -12.849 -0.942 7.649 1.00 91.75 95 GLU A N 1
ATOM 774 C CA . GLU A 1 95 ? -13.802 -0.111 8.390 1.00 91.75 95 GLU A CA 1
ATOM 775 C C . GLU A 1 95 ? -14.104 -0.632 9.805 1.00 91.75 95 GLU A C 1
ATOM 777 O O . GLU A 1 95 ? -14.566 0.117 10.669 1.00 91.75 95 GLU A O 1
ATOM 782 N N . ASN A 1 96 ? -13.813 -1.908 10.079 1.00 90.75 96 ASN A N 1
ATOM 783 C CA . ASN A 1 96 ? -13.979 -2.487 11.411 1.00 90.75 96 ASN A CA 1
ATOM 784 C C . ASN A 1 96 ? -12.850 -2.111 12.380 1.00 90.75 96 ASN A C 1
ATOM 786 O O . ASN A 1 96 ? -12.977 -2.354 13.584 1.00 90.75 96 ASN A O 1
ATOM 790 N N . ILE A 1 97 ? -11.764 -1.515 11.885 1.00 88.44 97 ILE A N 1
ATOM 791 C CA . ILE A 1 97 ? -10.648 -1.049 12.704 1.00 88.44 97 ILE A CA 1
ATOM 792 C C . ILE A 1 97 ? -11.125 0.065 13.649 1.00 88.44 97 ILE A C 1
ATOM 794 O O . ILE A 1 97 ? -11.819 0.994 13.251 1.00 88.44 97 ILE A O 1
ATOM 798 N N . LYS A 1 98 ? -10.775 -0.032 14.936 1.00 89.94 98 LYS A N 1
ATOM 799 C CA . LYS A 1 98 ? -11.173 0.941 15.970 1.00 89.94 98 LYS A CA 1
ATOM 800 C C . LYS A 1 98 ? -10.039 1.895 16.299 1.00 89.94 98 LYS A C 1
ATOM 802 O O . LYS A 1 98 ? -9.561 1.939 17.429 1.00 89.94 98 LYS A O 1
ATOM 807 N N . GLY A 1 99 ? -9.556 2.577 15.273 1.00 87.06 99 GLY A N 1
ATOM 808 C CA . GLY A 1 99 ? -8.360 3.380 15.375 1.00 87.06 99 GLY A CA 1
ATOM 809 C C . GLY A 1 99 ? -7.957 4.044 14.071 1.00 87.06 99 GLY A C 1
ATOM 810 O O . GLY A 1 99 ? -8.423 3.664 13.001 1.00 87.06 99 GLY A O 1
ATOM 811 N N . ASP A 1 100 ? -7.073 5.019 14.184 1.00 88.44 100 ASP A N 1
ATOM 812 C CA . ASP A 1 100 ? -6.488 5.713 13.062 1.00 88.44 100 ASP A CA 1
ATOM 813 C C . ASP A 1 100 ? -5.641 4.762 12.197 1.00 88.44 100 ASP A C 1
ATOM 815 O O . ASP A 1 100 ? -5.042 3.795 12.678 1.00 88.44 100 ASP A O 1
ATOM 819 N N . ILE A 1 101 ? -5.572 5.020 10.895 1.00 88.31 101 ILE A N 1
ATOM 820 C CA . ILE A 1 101 ? -4.861 4.160 9.941 1.00 88.31 101 ILE A CA 1
ATOM 821 C C . ILE A 1 101 ? -3.845 4.985 9.159 1.00 88.31 101 ILE A C 1
ATOM 823 O O . ILE A 1 101 ? -4.187 5.974 8.510 1.00 88.31 101 ILE A O 1
ATOM 827 N N . LEU A 1 102 ? -2.587 4.547 9.172 1.00 90.19 102 LEU A N 1
ATOM 828 C CA . LEU A 1 102 ? -1.536 5.126 8.341 1.00 90.19 102 LEU A CA 1
ATOM 829 C C . LEU A 1 102 ? -1.093 4.114 7.284 1.00 90.19 102 LEU A C 1
ATOM 831 O O . LEU A 1 102 ? -0.512 3.077 7.608 1.00 90.19 102 LEU A O 1
ATOM 835 N N . PHE A 1 103 ? -1.331 4.448 6.018 1.00 90.31 103 PHE A N 1
ATOM 836 C CA . PHE A 1 103 ? -0.816 3.710 4.870 1.00 90.31 103 PHE A CA 1
ATOM 837 C C . PHE A 1 103 ? 0.517 4.304 4.423 1.00 90.31 103 PHE A C 1
ATOM 839 O O . PHE A 1 103 ? 0.612 5.502 4.144 1.00 90.31 103 PHE A O 1
ATOM 846 N N . LEU A 1 104 ? 1.532 3.450 4.312 1.00 90.06 104 LEU A N 1
ATOM 847 C CA . LEU A 1 104 ? 2.858 3.793 3.804 1.00 90.06 104 LEU A CA 1
ATOM 848 C C . LEU A 1 104 ? 3.144 2.923 2.588 1.00 90.06 104 LEU A C 1
ATOM 850 O O . LEU A 1 104 ? 3.145 1.696 2.688 1.00 90.06 104 LEU A O 1
ATOM 854 N N . THR A 1 105 ? 3.354 3.551 1.436 1.00 91.88 105 THR A N 1
ATOM 855 C CA . THR A 1 105 ? 3.575 2.842 0.167 1.00 91.88 105 THR A CA 1
ATOM 856 C C . THR A 1 105 ? 4.723 3.456 -0.617 1.00 91.88 105 THR A C 1
ATOM 858 O O . THR A 1 105 ? 5.182 4.552 -0.299 1.00 91.88 105 THR A O 1
ATOM 861 N N . SER A 1 106 ? 5.166 2.781 -1.678 1.00 91.19 106 SER A N 1
ATOM 862 C CA . SER A 1 106 ? 6.081 3.360 -2.660 1.00 91.19 106 SER A CA 1
ATOM 863 C C . SER A 1 106 ? 5.534 3.239 -4.080 1.00 91.19 106 SER A C 1
ATOM 865 O O . SER A 1 106 ? 4.929 2.227 -4.434 1.00 91.19 106 SER A O 1
ATOM 867 N N . THR A 1 107 ? 5.801 4.251 -4.913 1.00 91.25 107 THR A N 1
ATOM 868 C CA . THR A 1 107 ? 5.504 4.221 -6.356 1.00 91.25 107 THR A CA 1
ATOM 869 C C . THR A 1 107 ? 6.274 3.116 -7.079 1.00 91.25 107 THR A C 1
ATOM 871 O O . THR A 1 107 ? 5.801 2.597 -8.087 1.00 91.25 107 THR A O 1
ATOM 874 N N . HIS A 1 108 ? 7.455 2.743 -6.579 1.00 90.19 108 HIS A N 1
ATOM 875 C CA . HIS A 1 108 ? 8.330 1.756 -7.213 1.00 90.19 108 HIS A CA 1
ATOM 876 C C . HIS A 1 108 ? 8.311 0.397 -6.502 1.00 90.19 108 HIS A C 1
ATOM 878 O O . HIS A 1 108 ? 9.304 -0.335 -6.515 1.00 90.19 108 HIS A O 1
ATOM 884 N N . ASP A 1 109 ? 7.182 0.052 -5.883 1.00 86.19 109 ASP A N 1
ATOM 885 C CA . ASP A 1 109 ? 6.930 -1.315 -5.446 1.00 86.19 109 ASP A CA 1
ATOM 886 C C . ASP A 1 109 ? 6.593 -2.195 -6.660 1.00 86.19 109 ASP A C 1
ATOM 888 O O . ASP A 1 109 ? 5.502 -2.146 -7.227 1.00 86.19 109 ASP A O 1
ATOM 892 N N . GLU A 1 110 ? 7.579 -2.972 -7.102 1.00 82.88 110 GLU A N 1
ATOM 893 C CA . GLU A 1 110 ? 7.441 -3.909 -8.222 1.00 82.88 110 GLU A CA 1
ATOM 894 C C . GLU A 1 110 ? 6.962 -5.301 -7.768 1.00 82.88 110 GLU A C 1
ATOM 896 O O . GLU A 1 110 ? 6.689 -6.164 -8.608 1.00 82.88 110 GLU A O 1
ATOM 901 N N . SER A 1 111 ? 6.857 -5.524 -6.453 1.00 80.88 111 SER A N 1
ATOM 902 C CA . SER A 1 111 ? 6.450 -6.799 -5.858 1.00 80.88 111 SER A CA 1
ATOM 903 C C . SER A 1 111 ? 4.935 -6.876 -5.702 1.00 80.88 111 SER A C 1
ATOM 905 O O . SER A 1 111 ? 4.332 -7.906 -6.000 1.00 80.88 111 SER A O 1
ATOM 907 N N . VAL A 1 112 ? 4.323 -5.783 -5.244 1.00 80.31 112 VAL A N 1
ATOM 908 C CA . VAL A 1 112 ? 2.878 -5.661 -5.025 1.00 80.31 112 VAL A CA 1
ATOM 909 C C . VAL A 1 112 ? 2.401 -4.258 -5.419 1.00 80.31 112 VAL A C 1
ATOM 911 O O . VAL A 1 112 ? 3.164 -3.298 -5.314 1.00 80.31 112 VAL A O 1
ATOM 914 N N . PRO A 1 113 ? 1.137 -4.074 -5.836 1.00 85.44 113 PRO A N 1
ATOM 915 C CA . PRO A 1 113 ? 0.607 -2.759 -6.196 1.00 85.44 113 PRO A CA 1
ATOM 916 C C . PRO A 1 113 ? 0.232 -1.933 -4.946 1.00 85.44 113 PRO A C 1
ATOM 918 O O . PRO A 1 113 ? -0.895 -1.459 -4.815 1.00 85.44 113 PRO A O 1
ATOM 921 N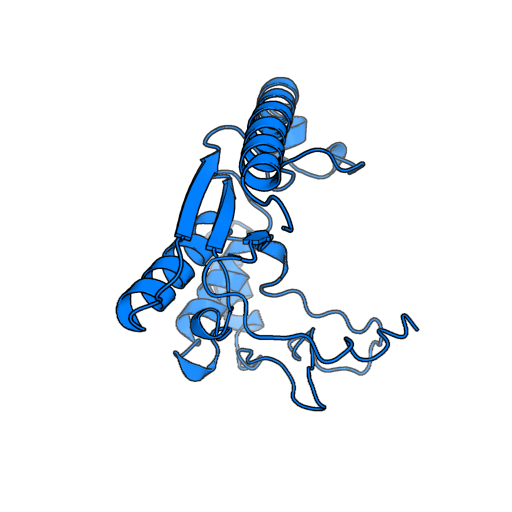 N . ALA A 1 114 ? 1.173 -1.751 -4.011 1.00 87.00 114 ALA A N 1
ATOM 922 C CA . ALA A 1 114 ? 0.922 -1.201 -2.674 1.00 87.00 114 ALA A CA 1
ATOM 923 C C . ALA A 1 114 ? 0.180 0.145 -2.697 1.00 87.00 114 ALA A C 1
ATOM 925 O O . ALA A 1 114 ? -0.820 0.302 -2.001 1.00 87.00 114 ALA A O 1
ATOM 926 N N . LYS A 1 115 ? 0.634 1.100 -3.524 1.00 90.00 115 LYS A N 1
ATOM 927 C CA . LYS A 1 115 ? 0.005 2.427 -3.657 1.00 90.00 115 LYS A CA 1
ATOM 928 C C . LYS A 1 115 ? -1.463 2.320 -4.074 1.00 90.00 115 LYS A C 1
ATOM 930 O O . LYS A 1 115 ? -2.328 2.900 -3.427 1.00 90.00 115 LYS A O 1
ATOM 935 N N . ARG A 1 116 ? -1.735 1.533 -5.118 1.00 88.50 116 ARG A N 1
ATOM 936 C CA . ARG A 1 116 ? -3.091 1.301 -5.628 1.00 88.50 116 ARG A CA 1
ATOM 937 C C . ARG A 1 116 ? -3.974 0.657 -4.560 1.00 88.50 116 ARG A C 1
ATOM 939 O O . ARG A 1 116 ? -5.094 1.110 -4.348 1.00 88.50 116 ARG A O 1
ATOM 946 N N . ASN A 1 117 ? -3.456 -0.352 -3.861 1.00 87.00 117 ASN A N 1
ATOM 947 C CA . ASN A 1 117 ? -4.191 -1.033 -2.797 1.00 87.00 117 ASN A CA 1
ATOM 948 C C . ASN A 1 117 ? -4.538 -0.068 -1.656 1.00 87.00 117 ASN A C 1
ATOM 950 O O . ASN A 1 117 ? -5.681 -0.039 -1.213 1.00 87.00 117 ASN A O 1
ATOM 954 N N . ALA A 1 118 ? -3.593 0.771 -1.219 1.00 90.25 118 ALA A N 1
ATOM 955 C CA . ALA A 1 118 ? -3.860 1.794 -0.209 1.00 90.25 118 ALA A CA 1
ATOM 956 C C . ALA A 1 118 ? -4.956 2.775 -0.656 1.00 90.25 118 ALA A C 1
ATOM 958 O O . ALA A 1 118 ? -5.878 3.048 0.108 1.00 90.25 118 ALA A O 1
ATOM 959 N N . GLU A 1 119 ? -4.914 3.251 -1.903 1.00 91.81 119 GLU A N 1
ATOM 960 C CA . GLU A 1 119 ? -5.939 4.144 -2.460 1.00 91.81 119 GLU A CA 1
ATOM 961 C C . GLU A 1 119 ? -7.329 3.481 -2.514 1.00 91.81 119 GLU A C 1
ATOM 963 O O . GLU A 1 119 ? -8.337 4.131 -2.228 1.00 91.81 119 GLU A O 1
ATOM 968 N N . MET A 1 120 ? -7.406 2.184 -2.831 1.00 88.25 120 MET A N 1
ATOM 969 C CA . MET A 1 120 ? -8.661 1.419 -2.778 1.00 88.25 120 MET A CA 1
ATOM 970 C C . MET A 1 120 ? -9.209 1.314 -1.350 1.00 88.25 120 MET A C 1
ATOM 972 O O . MET A 1 120 ? -10.411 1.486 -1.136 1.00 88.25 120 MET A O 1
ATOM 976 N N . LEU A 1 121 ? -8.336 1.088 -0.366 1.00 89.88 121 LEU A N 1
ATOM 977 C CA . LEU A 1 121 ? -8.724 1.010 1.043 1.00 89.88 121 LEU A CA 1
ATOM 978 C C . LEU A 1 121 ? -9.159 2.363 1.597 1.00 89.88 121 LEU A C 1
ATOM 980 O O . LEU A 1 121 ? -10.148 2.415 2.321 1.00 89.88 121 LEU A O 1
ATOM 984 N N . MET A 1 122 ? -8.503 3.462 1.214 1.00 92.88 122 MET A N 1
ATOM 985 C CA . MET A 1 122 ? -8.974 4.803 1.574 1.00 92.88 122 MET A CA 1
ATOM 986 C C . MET A 1 122 ? -10.391 5.051 1.055 1.00 92.88 122 MET A C 1
ATOM 988 O O . MET A 1 122 ? -11.260 5.429 1.833 1.00 92.88 122 MET A O 1
ATOM 992 N N . LYS A 1 123 ? -10.671 4.723 -0.215 1.00 93.31 123 LYS A N 1
ATOM 993 C CA . LYS A 1 123 ? -12.033 4.817 -0.770 1.00 93.31 123 LYS A CA 1
ATOM 994 C C . LYS A 1 123 ? -13.036 3.943 -0.015 1.00 93.31 123 LYS A C 1
ATOM 996 O O . LYS A 1 123 ? -14.215 4.285 0.049 1.00 93.31 123 LYS A O 1
ATOM 1001 N N . ARG A 1 124 ? -12.601 2.800 0.535 1.00 92.00 124 ARG A N 1
ATOM 1002 C CA . ARG A 1 124 ? -13.442 1.939 1.385 1.00 92.00 124 ARG A CA 1
ATOM 1003 C C . ARG A 1 124 ? -13.772 2.597 2.713 1.00 92.00 124 ARG A C 1
ATOM 1005 O O . ARG A 1 124 ? -14.935 2.599 3.112 1.00 92.00 124 ARG A O 1
ATOM 1012 N N . LEU A 1 125 ? -12.774 3.180 3.367 1.00 93.94 125 LEU A N 1
ATOM 1013 C CA . LEU A 1 125 ? -12.959 3.921 4.611 1.00 93.94 125 LEU A CA 1
ATOM 1014 C C . LEU A 1 125 ? -13.892 5.125 4.393 1.00 93.94 125 LEU A C 1
ATOM 1016 O O . LEU A 1 125 ? -14.829 5.311 5.167 1.00 93.94 125 LEU A O 1
ATOM 1020 N N . GLU A 1 126 ? -13.715 5.863 3.292 1.00 96.00 126 GLU A N 1
ATOM 1021 C CA . GLU A 1 126 ? -14.578 6.985 2.898 1.00 96.00 126 GLU A CA 1
ATOM 1022 C C . GLU A 1 126 ? -16.039 6.552 2.704 1.00 96.00 126 GLU A C 1
ATOM 1024 O O . GLU A 1 126 ? -16.931 7.084 3.365 1.00 96.00 126 GLU A O 1
ATOM 1029 N N . ARG A 1 127 ? -16.304 5.550 1.848 1.00 95.44 127 ARG A N 1
ATOM 1030 C CA . ARG A 1 127 ? -17.682 5.093 1.568 1.00 95.44 127 ARG A CA 1
ATOM 1031 C C . ARG A 1 127 ? -18.373 4.450 2.772 1.00 95.44 127 ARG A C 1
ATOM 1033 O O . ARG A 1 127 ? -19.598 4.429 2.821 1.00 95.44 127 ARG A O 1
ATOM 1040 N N . SER A 1 128 ? -17.601 3.940 3.733 1.00 94.88 128 SER A N 1
ATOM 1041 C CA . SER A 1 128 ? -18.124 3.323 4.960 1.00 94.88 128 SER A CA 1
ATOM 1042 C C . SER A 1 128 ? -18.373 4.336 6.083 1.00 94.88 128 SER A C 1
ATOM 1044 O O . SER A 1 128 ? -18.828 3.945 7.156 1.00 94.88 128 SER A O 1
ATOM 1046 N N . GLY A 1 129 ? -18.056 5.622 5.874 1.00 96.25 129 GLY A N 1
ATOM 1047 C CA . GLY A 1 129 ? -18.184 6.652 6.907 1.00 96.25 129 GLY A CA 1
ATOM 1048 C C . GLY A 1 129 ? -17.252 6.417 8.099 1.00 96.25 129 GLY A C 1
ATOM 1049 O O . GLY A 1 129 ? -17.665 6.590 9.245 1.00 96.25 129 GLY A O 1
ATOM 1050 N N . PHE A 1 130 ? -16.021 5.961 7.842 1.00 95.50 130 PHE A N 1
ATOM 1051 C CA . PHE A 1 130 ? -15.051 5.636 8.886 1.00 95.50 130 PHE A CA 1
ATOM 1052 C C . PHE A 1 130 ? -14.807 6.825 9.824 1.00 95.50 130 PHE A C 1
ATOM 1054 O O . PHE A 1 130 ? -14.525 7.936 9.384 1.00 95.50 130 PHE A O 1
ATOM 1061 N N . VAL A 1 131 ? -14.936 6.580 11.130 1.00 94.19 131 VAL A N 1
ATOM 1062 C CA . VAL A 1 131 ? -14.992 7.646 12.147 1.00 94.19 131 VAL A CA 1
ATOM 1063 C C . VAL A 1 131 ? -13.624 8.056 12.699 1.00 94.19 131 VAL A C 1
ATOM 1065 O O . VAL A 1 131 ? -13.525 9.081 13.368 1.00 94.19 131 VAL A O 1
ATOM 1068 N N . TYR A 1 132 ? -12.587 7.255 12.450 1.00 91.31 132 TYR A N 1
ATOM 1069 C CA . TYR A 1 132 ? -11.215 7.521 12.891 1.00 91.31 132 TYR A CA 1
ATOM 1070 C C . TYR A 1 132 ? -10.392 8.162 11.765 1.00 91.31 132 TYR A C 1
ATOM 1072 O O . TYR A 1 132 ? -10.774 8.122 10.594 1.00 91.31 132 TYR A O 1
ATOM 1080 N N . GLY A 1 133 ? -9.252 8.761 12.106 1.00 88.06 133 GLY A N 1
ATOM 1081 C CA . GLY A 1 133 ? -8.369 9.397 11.135 1.00 88.06 133 GLY A CA 1
ATOM 1082 C C . GLY A 1 133 ? -7.701 8.377 10.217 1.00 88.06 133 GLY A C 1
ATOM 1083 O O . GLY A 1 133 ? -7.256 7.321 10.648 1.00 88.06 133 GLY A O 1
ATOM 1084 N N . PHE A 1 134 ? -7.567 8.679 8.931 1.00 91.81 134 PHE A N 1
ATOM 1085 C CA . PHE A 1 134 ? -6.739 7.866 8.045 1.00 91.81 134 PHE A CA 1
ATOM 1086 C C . PHE A 1 134 ? -5.921 8.741 7.108 1.00 91.81 134 PHE A C 1
ATOM 1088 O O . PHE A 1 134 ? -6.343 9.823 6.700 1.00 91.81 134 PHE A O 1
ATOM 1095 N N . LYS A 1 135 ? -4.710 8.282 6.794 1.00 91.19 135 LYS A N 1
ATOM 1096 C CA . LYS A 1 135 ? -3.785 8.993 5.915 1.00 91.19 135 LYS A CA 1
ATOM 1097 C C . LYS A 1 135 ? -2.986 8.015 5.076 1.00 91.19 135 LYS A C 1
ATOM 1099 O O . LYS A 1 135 ? -2.570 6.963 5.553 1.00 91.19 135 LYS A O 1
ATOM 1104 N N . HIS A 1 136 ? -2.700 8.414 3.846 1.00 93.38 136 HIS A N 1
ATOM 1105 C CA . HIS A 1 136 ? -1.776 7.723 2.959 1.00 93.38 136 HIS A CA 1
ATOM 1106 C C . HIS A 1 136 ? -0.576 8.611 2.657 1.00 93.38 136 HIS A C 1
ATOM 1108 O O . HIS A 1 136 ? -0.724 9.778 2.294 1.00 93.38 136 HIS A O 1
ATOM 1114 N N . ILE A 1 137 ? 0.622 8.063 2.848 1.00 92.00 137 ILE A N 1
ATOM 1115 C CA . ILE A 1 137 ? 1.878 8.685 2.443 1.00 92.00 137 ILE A CA 1
ATOM 1116 C C . ILE A 1 137 ? 2.585 7.728 1.490 1.00 92.00 137 ILE A C 1
ATOM 1118 O O . ILE A 1 137 ? 2.849 6.570 1.815 1.00 92.00 137 ILE A O 1
ATOM 1122 N N . ASN A 1 138 ? 2.892 8.235 0.302 1.00 93.88 138 ASN A N 1
ATOM 1123 C CA . ASN A 1 138 ? 3.565 7.486 -0.741 1.00 93.88 138 ASN A CA 1
ATOM 1124 C C . ASN A 1 138 ? 4.977 8.032 -0.973 1.00 93.88 138 ASN A C 1
ATOM 1126 O O . ASN A 1 138 ? 5.156 9.224 -1.211 1.00 93.88 138 ASN A O 1
ATOM 1130 N N . SER A 1 139 ? 5.975 7.153 -0.944 1.00 93.38 139 SER A N 1
ATOM 1131 C CA . SER A 1 139 ? 7.350 7.474 -1.310 1.00 93.38 139 SER A CA 1
ATOM 1132 C C . SER A 1 139 ? 7.554 7.330 -2.818 1.00 93.38 139 SER A C 1
ATOM 1134 O O . SER A 1 139 ? 7.475 6.227 -3.366 1.00 93.38 139 SER A O 1
ATOM 1136 N N . GLU A 1 140 ? 7.879 8.435 -3.490 1.00 94.75 140 GLU A N 1
ATOM 1137 C CA . GLU A 1 140 ? 8.178 8.439 -4.930 1.00 94.75 140 GLU A CA 1
ATOM 1138 C C . GLU A 1 140 ? 9.543 7.819 -5.265 1.00 94.75 140 GLU A C 1
ATOM 1140 O O . GLU A 1 140 ? 9.808 7.493 -6.414 1.00 94.75 140 GLU A O 1
ATOM 1145 N N . THR A 1 141 ? 10.422 7.640 -4.277 1.00 91.81 141 THR A N 1
ATOM 1146 C CA . THR A 1 141 ? 11.807 7.187 -4.486 1.00 91.81 141 THR A CA 1
ATOM 1147 C C . THR A 1 141 ? 12.127 5.833 -3.862 1.00 91.81 141 THR A C 1
ATOM 1149 O O . THR A 1 141 ? 13.108 5.207 -4.284 1.00 91.81 141 THR A O 1
ATOM 1152 N N . GLY A 1 142 ? 11.303 5.379 -2.912 1.00 88.81 142 GLY A N 1
ATOM 1153 C CA . GLY A 1 142 ? 11.493 4.132 -2.177 1.00 88.81 142 GLY A CA 1
ATOM 1154 C C . GLY A 1 142 ? 11.331 2.876 -3.029 1.00 88.81 142 GLY A C 1
ATOM 1155 O O . GLY A 1 142 ? 11.125 2.935 -4.239 1.00 88.81 142 GLY A O 1
ATOM 1156 N N . SER A 1 143 ? 11.450 1.722 -2.383 1.00 88.88 143 SER A N 1
ATOM 1157 C CA . SER A 1 143 ? 11.150 0.416 -2.969 1.00 88.88 143 SER A CA 1
ATOM 1158 C C . SER A 1 143 ? 10.014 -0.249 -2.183 1.00 88.88 143 SER A C 1
ATOM 1160 O O . SER A 1 143 ? 9.399 0.377 -1.320 1.00 88.88 143 SER A O 1
ATOM 1162 N N . HIS A 1 144 ? 9.771 -1.535 -2.440 1.00 86.19 144 HIS A N 1
ATOM 1163 C CA . HIS A 1 144 ? 8.943 -2.385 -1.579 1.00 86.19 144 HIS A CA 1
ATOM 1164 C C . HIS A 1 144 ? 9.350 -2.318 -0.092 1.00 86.19 144 HIS A C 1
ATOM 1166 O O . HIS A 1 144 ? 8.514 -2.409 0.803 1.00 86.19 144 HIS A O 1
ATOM 1172 N N . ASN A 1 145 ? 10.644 -2.135 0.182 1.00 84.44 145 ASN A N 1
ATOM 1173 C CA . ASN A 1 145 ? 11.174 -2.075 1.535 1.00 84.44 145 ASN A CA 1
ATOM 1174 C C . ASN A 1 145 ? 11.154 -0.633 2.054 1.00 84.44 145 ASN A C 1
ATOM 1176 O O . ASN A 1 145 ? 12.082 0.142 1.812 1.00 84.44 145 ASN A O 1
ATOM 1180 N N . LEU A 1 146 ? 10.108 -0.295 2.808 1.00 83.25 146 LEU A N 1
ATOM 1181 C CA . LEU A 1 146 ? 9.998 0.960 3.553 1.00 83.25 146 LEU A CA 1
ATOM 1182 C C . LEU A 1 146 ? 10.158 0.737 5.065 1.00 83.25 146 LEU A C 1
ATOM 1184 O O . LEU A 1 146 ? 9.778 -0.303 5.601 1.00 83.25 146 LEU A O 1
ATOM 1188 N N . GLY A 1 147 ? 10.712 1.737 5.755 1.00 71.44 147 GLY A N 1
ATOM 1189 C CA . GLY A 1 147 ? 11.060 1.660 7.177 1.00 71.44 147 GLY A CA 1
ATOM 1190 C C . GLY A 1 147 ? 12.382 0.931 7.445 1.00 71.44 147 GLY A C 1
ATOM 1191 O O . GLY A 1 147 ? 13.166 0.667 6.535 1.00 71.44 147 GLY A O 1
ATOM 1192 N N . TYR A 1 148 ? 12.650 0.622 8.715 1.00 65.69 148 TYR A N 1
ATOM 1193 C CA . TYR A 1 148 ? 13.912 0.022 9.154 1.00 65.69 148 TYR A CA 1
ATOM 1194 C C . TYR A 1 148 ? 13.707 -1.436 9.569 1.00 65.69 148 TYR A C 1
ATOM 1196 O O . TYR A 1 148 ? 13.484 -1.746 10.737 1.00 65.69 148 TYR A O 1
ATOM 1204 N N . PHE A 1 149 ? 13.781 -2.337 8.593 1.00 61.75 149 PHE A N 1
ATOM 1205 C CA . PHE A 1 149 ? 13.816 -3.779 8.827 1.00 61.75 149 PHE A CA 1
ATOM 1206 C C . PHE A 1 149 ? 15.079 -4.360 8.182 1.00 61.75 149 PHE A C 1
ATOM 1208 O O . PHE A 1 149 ? 15.492 -3.884 7.123 1.00 61.75 149 PHE A O 1
ATOM 1215 N N . PRO A 1 150 ? 15.725 -5.373 8.785 1.00 54.44 150 PRO A N 1
ATOM 1216 C CA . PRO A 1 150 ? 16.843 -6.059 8.154 1.00 54.44 150 PRO A CA 1
ATOM 1217 C C . PRO A 1 150 ? 16.310 -6.902 6.991 1.00 54.44 150 PRO A C 1
ATOM 1219 O O . PRO A 1 150 ? 15.838 -8.022 7.174 1.00 54.44 150 PRO A O 1
ATOM 1222 N N . VAL A 1 151 ? 16.360 -6.350 5.783 1.00 61.91 151 VAL A N 1
ATOM 1223 C CA . VAL A 1 151 ? 15.951 -7.027 4.549 1.00 61.91 151 VAL A CA 1
ATOM 1224 C C . VAL A 1 151 ? 17.116 -7.099 3.577 1.00 61.91 151 VAL A C 1
ATOM 1226 O O . VAL A 1 151 ? 17.920 -6.175 3.453 1.00 61.91 151 VAL A O 1
ATOM 1229 N N . ASN A 1 152 ? 17.209 -8.224 2.868 1.00 66.62 152 ASN A N 1
ATOM 1230 C CA . ASN A 1 152 ? 18.191 -8.396 1.808 1.00 66.62 152 ASN A CA 1
ATOM 1231 C C . ASN A 1 152 ? 17.768 -7.590 0.570 1.00 66.62 152 ASN A C 1
ATOM 1233 O O . ASN A 1 152 ? 17.145 -8.108 -0.358 1.00 66.62 152 ASN A O 1
ATOM 1237 N N . ASN A 1 153 ? 18.124 -6.307 0.564 1.00 71.25 153 ASN A N 1
ATOM 1238 C CA . ASN A 1 153 ? 17.793 -5.355 -0.497 1.00 71.25 153 ASN A CA 1
ATOM 1239 C C . ASN A 1 153 ? 18.366 -5.756 -1.869 1.00 71.25 153 ASN A C 1
ATOM 1241 O O . ASN A 1 153 ? 17.834 -5.356 -2.900 1.00 71.25 153 ASN A O 1
ATOM 1245 N N . ASN A 1 154 ? 19.380 -6.628 -1.918 1.00 69.62 154 ASN A N 1
ATOM 1246 C CA . ASN A 1 154 ? 20.020 -7.041 -3.169 1.00 69.62 154 ASN A CA 1
ATOM 1247 C C . ASN A 1 154 ? 19.100 -7.848 -4.101 1.00 69.62 154 ASN A C 1
ATOM 1249 O O . ASN A 1 154 ? 19.461 -8.094 -5.252 1.00 69.62 154 ASN A O 1
ATOM 1253 N N . MET A 1 155 ? 17.924 -8.290 -3.652 1.00 74.81 155 MET A N 1
ATOM 1254 C CA . MET A 1 155 ? 16.975 -9.001 -4.514 1.00 74.81 155 MET A CA 1
ATOM 1255 C C . MET A 1 155 ? 15.997 -8.076 -5.248 1.00 74.81 155 MET A C 1
ATOM 1257 O O . MET A 1 155 ? 15.413 -8.505 -6.240 1.00 74.81 155 MET A O 1
ATOM 1261 N N . LEU A 1 156 ? 15.868 -6.810 -4.839 1.00 81.81 156 LEU A N 1
ATOM 1262 C CA . LEU A 1 156 ? 14.932 -5.867 -5.452 1.00 81.81 156 LEU A CA 1
ATOM 1263 C C . LEU A 1 156 ? 15.619 -5.052 -6.566 1.00 81.81 156 LEU A C 1
ATOM 1265 O O . LEU A 1 156 ? 16.649 -4.420 -6.311 1.00 81.81 156 LEU A O 1
ATOM 1269 N N . PRO A 1 157 ? 15.071 -5.013 -7.799 1.00 86.50 157 PRO A N 1
ATOM 1270 C CA . PRO A 1 157 ? 15.662 -4.250 -8.904 1.00 86.50 157 PRO A CA 1
ATOM 1271 C C . PRO A 1 157 ? 15.856 -2.764 -8.578 1.00 86.50 157 PRO A C 1
ATOM 1273 O O . PRO A 1 157 ? 16.899 -2.188 -8.895 1.00 86.50 157 PRO A O 1
ATOM 1276 N N . ARG A 1 158 ? 14.879 -2.158 -7.889 1.00 89.06 158 ARG A N 1
ATOM 1277 C CA . ARG A 1 158 ? 14.929 -0.758 -7.451 1.00 89.06 158 ARG A CA 1
ATOM 1278 C C . ARG A 1 158 ? 16.087 -0.491 -6.486 1.00 89.06 158 ARG A C 1
ATOM 1280 O O . ARG A 1 158 ? 16.842 0.450 -6.709 1.00 89.06 158 ARG A O 1
ATOM 1287 N N . GLU A 1 159 ? 16.266 -1.342 -5.478 1.00 89.00 159 GLU A N 1
ATOM 1288 C CA . GLU A 1 159 ? 17.352 -1.232 -4.491 1.00 89.00 159 GLU A CA 1
ATOM 1289 C C . GLU A 1 159 ? 18.734 -1.394 -5.133 1.00 89.00 159 GLU A C 1
ATOM 1291 O O . GLU A 1 159 ? 19.659 -0.664 -4.798 1.00 89.00 159 GLU A O 1
ATOM 1296 N N . LYS A 1 160 ? 18.873 -2.304 -6.106 1.00 88.81 160 LYS A N 1
ATOM 1297 C CA . LYS A 1 160 ? 20.118 -2.471 -6.873 1.00 88.81 160 LYS A CA 1
ATOM 1298 C C . LYS A 1 160 ? 20.478 -1.226 -7.677 1.00 88.81 160 LYS A C 1
ATOM 1300 O O . LYS A 1 160 ? 21.651 -0.887 -7.797 1.00 88.81 160 LYS A O 1
ATOM 1305 N N . LYS A 1 161 ? 19.475 -0.585 -8.281 1.00 91.81 161 LYS A N 1
ATOM 1306 C CA . LYS A 1 161 ? 19.682 0.537 -9.201 1.00 91.81 161 LYS A CA 1
ATOM 1307 C C . LYS A 1 161 ? 19.813 1.880 -8.478 1.00 91.81 161 LYS A C 1
ATOM 1309 O O . LYS A 1 161 ? 20.524 2.750 -8.968 1.00 91.81 161 LYS A O 1
ATOM 1314 N N . TYR A 1 162 ? 19.140 2.050 -7.338 1.00 92.56 162 TYR A N 1
ATOM 1315 C CA . TYR A 1 162 ? 19.081 3.314 -6.596 1.00 92.56 162 TYR A CA 1
ATOM 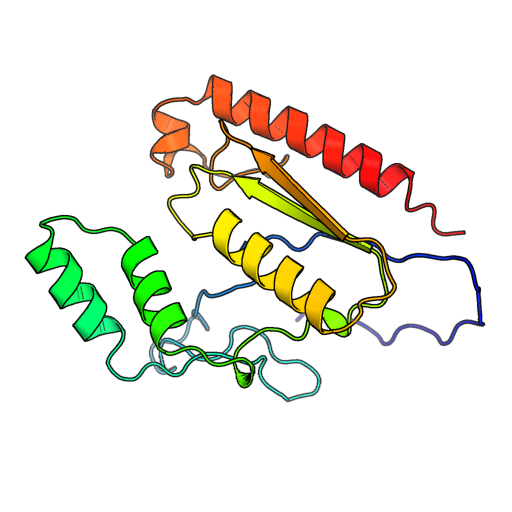1316 C C . TYR A 1 162 ? 19.206 3.110 -5.072 1.00 92.56 162 TYR A C 1
ATOM 1318 O O . TYR A 1 162 ? 18.302 3.503 -4.327 1.00 92.56 162 TYR A O 1
ATOM 1326 N N . PRO A 1 163 ? 20.306 2.511 -4.581 1.00 90.56 163 PRO A N 1
ATOM 1327 C CA . PRO A 1 163 ? 20.439 2.123 -3.174 1.00 90.56 163 PRO A CA 1
ATOM 1328 C C . PRO A 1 163 ? 20.367 3.314 -2.210 1.00 90.56 163 PRO A C 1
ATOM 1330 O O . PRO A 1 163 ? 19.689 3.238 -1.188 1.00 90.56 163 PRO A O 1
ATOM 1333 N N . GLU A 1 164 ? 21.005 4.436 -2.552 1.00 92.38 164 GLU A N 1
ATOM 1334 C CA . GLU A 1 164 ? 21.020 5.647 -1.717 1.00 92.38 164 GLU A CA 1
ATOM 1335 C C . GLU A 1 164 ? 19.634 6.292 -1.612 1.00 92.38 164 GLU A C 1
ATOM 1337 O O . GLU A 1 164 ? 19.201 6.660 -0.522 1.00 92.38 164 GLU A O 1
ATOM 1342 N N . GLN A 1 165 ? 18.896 6.369 -2.727 1.00 93.25 165 GLN A N 1
ATOM 1343 C CA . GLN A 1 165 ? 17.526 6.891 -2.717 1.00 93.25 165 GLN A CA 1
ATOM 1344 C C . GLN A 1 165 ? 16.618 6.012 -1.858 1.00 93.25 165 GLN A C 1
ATOM 1346 O O . GLN A 1 165 ? 15.865 6.535 -1.045 1.00 93.25 165 GLN A O 1
ATOM 1351 N N . CYS A 1 166 ? 16.724 4.686 -1.994 1.00 90.31 166 CYS A N 1
ATOM 1352 C CA . CYS A 1 166 ? 15.923 3.757 -1.201 1.00 90.31 166 CYS A CA 1
ATOM 1353 C C . CYS A 1 166 ? 16.277 3.827 0.290 1.00 90.31 166 CYS A C 1
ATOM 1355 O O . CYS A 1 166 ? 15.383 3.774 1.132 1.00 90.31 166 CYS A O 1
ATOM 1357 N N . GLN A 1 167 ? 17.561 3.996 0.627 1.00 89.88 167 GLN A N 1
ATOM 1358 C CA . GLN A 1 167 ? 17.996 4.215 2.006 1.00 89.88 167 GLN A CA 1
ATOM 1359 C C . GLN A 1 167 ? 17.382 5.486 2.589 1.00 89.88 167 GLN A C 1
ATOM 1361 O O . GLN A 1 167 ? 16.784 5.427 3.662 1.00 89.88 167 GLN A O 1
ATOM 1366 N N . LYS A 1 168 ? 17.444 6.599 1.853 1.00 92.44 168 LYS A N 1
ATOM 1367 C CA . LYS A 1 168 ? 16.837 7.852 2.295 1.00 92.44 168 LYS A CA 1
ATOM 1368 C C . LYS A 1 168 ? 15.324 7.713 2.489 1.00 92.44 168 LYS A C 1
ATOM 1370 O O . LYS A 1 168 ? 14.801 8.111 3.523 1.00 92.44 168 LYS A O 1
ATOM 1375 N N . SER A 1 169 ? 14.625 7.050 1.565 1.00 91.75 169 SER A N 1
ATOM 1376 C CA . SER A 1 169 ? 13.189 6.777 1.706 1.00 91.75 169 SER A CA 1
ATOM 1377 C C . SER A 1 169 ? 12.856 5.939 2.940 1.00 91.75 169 SER A C 1
ATOM 1379 O O . SER A 1 169 ? 11.822 6.171 3.568 1.00 91.75 169 SER A O 1
ATOM 1381 N N . ARG A 1 170 ? 13.699 4.963 3.301 1.00 89.75 170 ARG A N 1
ATOM 1382 C CA . ARG A 1 170 ? 13.520 4.165 4.523 1.00 89.75 170 ARG A CA 1
ATOM 138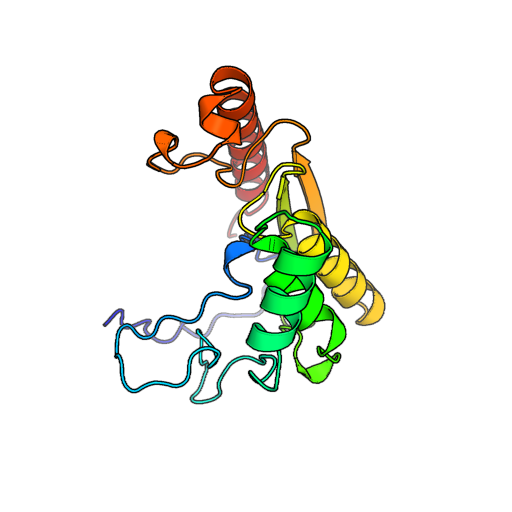3 C C . ARG A 1 170 ? 13.660 5.012 5.781 1.00 89.75 170 ARG A C 1
ATOM 1385 O O . ARG A 1 170 ? 12.841 4.863 6.682 1.00 89.75 170 ARG A O 1
ATOM 1392 N N . GLU A 1 171 ? 14.658 5.890 5.823 1.00 90.81 171 GLU A N 1
ATOM 1393 C CA . GLU A 1 171 ? 14.886 6.822 6.934 1.00 90.81 171 GLU A CA 1
ATOM 1394 C C . GLU A 1 171 ? 13.725 7.808 7.086 1.00 90.81 171 GLU A C 1
ATOM 1396 O O . GLU A 1 171 ? 13.158 7.913 8.171 1.00 90.81 171 GLU A O 1
ATOM 1401 N N . ASP A 1 172 ? 13.301 8.441 5.990 1.00 92.00 172 ASP A N 1
ATOM 1402 C CA . ASP A 1 172 ? 12.167 9.374 5.987 1.00 92.00 172 ASP A CA 1
ATOM 1403 C C . ASP A 1 172 ? 10.878 8.673 6.439 1.00 92.00 172 ASP A C 1
ATOM 1405 O O . ASP A 1 172 ? 10.095 9.197 7.232 1.00 92.00 172 ASP A O 1
ATOM 1409 N N . THR A 1 173 ? 10.664 7.440 5.972 1.00 90.19 173 THR A N 1
ATOM 1410 C CA . THR A 1 173 ? 9.493 6.653 6.371 1.00 90.19 173 THR A CA 1
ATOM 1411 C C . THR A 1 173 ? 9.562 6.231 7.839 1.00 90.19 173 THR A C 1
ATOM 1413 O O . THR A 1 173 ? 8.536 6.229 8.516 1.00 90.19 173 THR A O 1
ATOM 1416 N N . LEU A 1 174 ? 10.747 5.895 8.358 1.00 89.19 174 LEU A N 1
ATOM 1417 C CA . LEU A 1 174 ? 10.932 5.602 9.779 1.00 89.19 174 LEU A CA 1
ATOM 1418 C C . LEU A 1 174 ? 10.588 6.822 10.636 1.00 89.19 174 LEU A C 1
ATOM 1420 O O . LEU A 1 174 ? 9.884 6.673 11.631 1.00 89.19 174 LEU A O 1
ATOM 1424 N N . GLU A 1 175 ? 11.034 8.015 10.246 1.00 90.94 175 GLU A N 1
ATOM 1425 C CA . GLU A 1 175 ? 10.701 9.248 10.959 1.00 90.94 175 GLU A CA 1
ATOM 1426 C C . GLU A 1 175 ? 9.183 9.468 11.011 1.00 90.94 175 GLU A C 1
ATOM 1428 O O . GLU A 1 175 ? 8.628 9.715 12.081 1.00 90.94 175 GLU A O 1
ATOM 1433 N N . ILE A 1 176 ? 8.491 9.280 9.884 1.00 89.81 176 ILE A N 1
ATOM 1434 C CA . ILE A 1 176 ? 7.026 9.358 9.811 1.00 89.81 176 ILE A CA 1
ATOM 1435 C C . ILE A 1 176 ? 6.364 8.349 10.757 1.00 89.81 176 ILE A C 1
ATOM 1437 O O . ILE A 1 176 ? 5.414 8.700 11.461 1.00 89.81 176 ILE A O 1
ATOM 1441 N N . ILE A 1 177 ? 6.851 7.103 10.782 1.00 87.50 177 ILE A N 1
ATOM 1442 C CA . ILE A 1 177 ? 6.345 6.069 11.692 1.00 87.50 177 ILE A CA 1
ATOM 1443 C C . ILE A 1 177 ? 6.527 6.531 13.138 1.00 87.50 177 ILE A C 1
ATOM 1445 O O . ILE A 1 177 ? 5.560 6.535 13.891 1.00 87.50 177 ILE A O 1
ATOM 1449 N N . LEU A 1 178 ? 7.727 6.967 13.524 1.00 88.38 178 LEU A N 1
ATOM 1450 C CA . LEU A 1 178 ? 8.015 7.409 14.889 1.00 88.38 178 LEU A CA 1
ATOM 1451 C C . LEU A 1 178 ? 7.143 8.601 15.306 1.00 88.38 178 LEU A C 1
ATOM 1453 O O . LEU A 1 178 ? 6.582 8.581 16.398 1.00 88.38 178 LEU A O 1
ATOM 1457 N N . GLN A 1 179 ? 6.944 9.583 14.423 1.00 87.81 179 GLN A N 1
ATOM 1458 C CA . GLN A 1 179 ? 6.044 10.716 14.671 1.00 87.81 179 GLN A CA 1
ATOM 1459 C C . GLN A 1 179 ? 4.579 10.278 14.836 1.00 87.81 179 GLN A C 1
ATOM 1461 O O . GLN A 1 179 ? 3.843 10.853 15.639 1.00 87.81 179 GLN A O 1
ATOM 1466 N N . ALA A 1 180 ? 4.129 9.275 14.075 1.00 85.44 180 ALA A N 1
ATOM 1467 C CA . ALA A 1 180 ? 2.790 8.712 14.231 1.00 85.44 180 ALA A CA 1
ATOM 1468 C C . ALA A 1 180 ? 2.649 7.962 15.567 1.00 85.44 180 ALA A C 1
ATOM 1470 O O . ALA A 1 180 ? 1.657 8.145 16.270 1.00 85.44 180 ALA A O 1
ATOM 1471 N N . LEU A 1 181 ? 3.662 7.178 15.952 1.00 83.62 181 LEU A N 1
ATOM 1472 C CA . LEU A 1 181 ? 3.696 6.455 17.227 1.00 83.62 181 LEU A CA 1
ATOM 1473 C C . LEU A 1 181 ? 3.785 7.402 18.438 1.00 83.62 181 LEU A C 1
ATOM 1475 O O . LEU A 1 181 ? 3.195 7.121 19.473 1.00 83.62 181 LEU A O 1
ATOM 1479 N N . GLU A 1 182 ? 4.480 8.536 18.339 1.00 83.88 182 GLU A N 1
ATOM 1480 C CA . GLU A 1 182 ? 4.561 9.511 19.438 1.00 83.88 182 GLU A CA 1
ATOM 1481 C C . GLU A 1 182 ? 3.191 10.127 19.761 1.00 83.88 182 GLU A C 1
ATOM 1483 O O . GLU A 1 182 ? 2.844 10.336 20.926 1.00 83.88 182 GLU A O 1
ATOM 1488 N N . LYS A 1 183 ? 2.375 10.358 18.727 1.00 77.81 183 LYS A N 1
ATOM 1489 C CA . LYS A 1 183 ? 0.982 10.800 18.882 1.00 77.81 183 LYS A CA 1
ATOM 1490 C C . LYS A 1 183 ? 0.086 9.711 19.473 1.00 77.81 183 LYS A C 1
ATOM 1492 O O . LYS A 1 183 ? -0.948 10.031 20.051 1.00 77.81 183 LYS A O 1
ATOM 1497 N N . TRP A 1 184 ? 0.497 8.447 19.392 1.00 68.50 184 TRP A N 1
ATOM 1498 C CA . TRP A 1 184 ? -0.217 7.279 19.907 1.00 68.50 184 TRP A CA 1
ATOM 1499 C C . TRP A 1 184 ? -0.021 7.069 21.418 1.00 68.50 184 TRP A C 1
ATOM 1501 O O . TRP A 1 184 ? 0.024 5.931 21.880 1.00 68.50 184 TRP A O 1
ATOM 1511 N N . ARG A 1 185 ? 0.101 8.133 22.229 1.00 46.62 185 ARG A N 1
ATOM 1512 C CA . ARG A 1 185 ? 0.213 7.977 23.691 1.00 46.62 185 ARG A CA 1
ATOM 1513 C C . ARG A 1 185 ? -0.950 7.130 24.216 1.00 46.62 185 ARG A C 1
ATOM 1515 O O . ARG A 1 185 ? -2.087 7.587 24.264 1.00 46.62 185 ARG A O 1
ATOM 1522 N N . VAL A 1 186 ? -0.624 5.902 24.615 1.00 42.03 186 VAL A N 1
ATOM 1523 C CA . VAL A 1 186 ? -1.489 5.005 25.379 1.00 42.03 186 VAL A CA 1
ATOM 1524 C C . VAL A 1 186 ? -1.630 5.642 26.760 1.00 42.03 186 VAL A C 1
ATOM 1526 O O . VAL A 1 186 ? -0.736 5.498 27.595 1.00 42.03 186 VAL A O 1
ATOM 1529 N N . SER A 1 187 ? -2.676 6.445 26.949 1.00 32.72 187 SER A N 1
ATOM 1530 C CA . SER A 1 187 ? -3.078 6.963 28.258 1.00 32.72 187 SER A CA 1
ATOM 1531 C C . SER A 1 187 ? -3.955 5.969 29.007 1.00 32.72 187 SER A C 1
ATOM 1533 O O . SER A 1 187 ? -4.812 5.305 28.376 1.00 32.72 187 SER A O 1
#

pLDDT: mean 72.49, std 22.33, range [19.41, 96.25]

Radius of gyration: 18.52 Å; chains: 1; bounding box: 39×41×56 Å

Sequence (187 aa):
MINITKPPKREENPFGGCYYLIGCNFFIQANTGKPSDEPCKAMVSFNGRDFPYVEKGSLFSDFLKRCVKERNVRLLYFFDEWDRKGTEENEIPVENIKGDILFLTSTHDESVPAKRNAEMLMKRLERSGFVYGFKHINSETGSHNLGYFPVNNNMLPREKKYPEQCQKSREDTLEIILQALEKWRVS

Foldseek 3Di:
DDDPPDDDDDDDDPDAADEDEDLLVQPDDDDPPDPPDDGWFAPDADPNHGQATFDPPCLVVQLVVVCVVVVHRALASSVVSRVVRDDPRRDGQCLPRRHEYEQEEEPAARNYPRVVSVVVVVVNCVVSVRPYHYDYDYHDQAYSDAADDPDPLVVGPSCVVRVPSNVVRNVVRNVVVVVVVVVNPPD

Secondary structure (DSSP, 8-state):
------PPP----TT--EEEE--GGGS-----S-TTSPTT--S-EETTEEPP----TTHHHHHHHHHHHHT---THHHHHHHHHH--GGGS--GGG--EEEEEEEETT-SSS-HHHHHHHHHHHHHHTT--S-EEEEEESS--S--SS----GGGSHHHHH-HHHHHHHHHHHHHHHHHHHHH----